Protein AF-A0A378IZL6-F1 (afdb_monomer_lite)

pLDDT: mean 91.61, std 10.03, range [46.75, 98.75]

Secondary structure (DSSP, 8-state):
--EEEEHHHHHHHHHHHHHHHHHTT--HHHHHHHHHHHHHHHHHHHHHTT---HHHHHHHHHHHHHS-PPPHHHHHHHHHHHTTHHHHH---TTS-SEEEE-HHHHHHHHHHHHHHHHHHHH-S-SHHHHHHHHHHHHHTTHHHHHHHHHT--SS---------EEEEHHHHHHHHHHHHHHHHHTT--HHHHHHHHHHHHHHHHHHHHHTT---HHHHHHHHH-TTS-HHHHHHHHHHHTTTTTTT---TT--SEEEE-HHHHHHHHHHHHHHHHHHHTT--

Organism: NCBI:txid453

Radius of gyration: 19.43 Å; chains: 1; bounding box: 48×40×62 Å

Structure (mmCIF, N/CA/C/O backbone):
data_AF-A0A378IZL6-F1
#
_entry.id   AF-A0A378IZL6-F1
#
loop_
_atom_site.group_PDB
_atom_site.id
_atom_site.type_symbol
_atom_site.label_atom_id
_atom_site.label_alt_id
_atom_site.label_comp_id
_atom_site.label_asym_id
_atom_site.label_entity_id
_atom_site.label_seq_id
_atom_site.pdbx_PDB_ins_code
_atom_site.Cartn_x
_atom_site.Cartn_y
_atom_site.Cartn_z
_atom_site.occupancy
_atom_site.B_iso_or_equiv
_atom_site.auth_seq_id
_atom_site.auth_comp_id
_atom_site.auth_asym_id
_atom_site.auth_atom_id
_atom_site.pdbx_PDB_model_num
ATOM 1 N N . MET A 1 1 ? -10.016 -17.952 12.619 1.00 82.81 1 MET A N 1
ATOM 2 C CA . MET A 1 1 ? -8.925 -18.926 12.830 1.00 82.81 1 MET A CA 1
ATOM 3 C C . MET A 1 1 ? -7.665 -18.381 12.180 1.00 82.81 1 MET A C 1
ATOM 5 O O . MET A 1 1 ? -7.712 -18.035 11.003 1.00 82.81 1 MET A O 1
ATOM 9 N N . GLU A 1 2 ? -6.556 -18.312 12.917 1.00 91.69 2 GLU A N 1
ATOM 10 C CA . GLU A 1 2 ? -5.280 -17.849 12.359 1.00 91.69 2 GLU A CA 1
ATOM 11 C C . GLU A 1 2 ? -4.802 -18.761 11.223 1.00 91.69 2 GLU A C 1
ATOM 13 O O . GLU A 1 2 ? -4.833 -19.987 11.326 1.00 91.69 2 GLU A O 1
ATOM 18 N N . THR A 1 3 ? -4.363 -18.145 10.128 1.00 95.81 3 THR A N 1
ATOM 19 C CA . THR A 1 3 ? -3.836 -18.821 8.939 1.00 95.81 3 THR A CA 1
ATOM 20 C C . THR A 1 3 ? -2.457 -18.260 8.605 1.00 95.81 3 THR A C 1
ATOM 22 O O . THR A 1 3 ? -2.187 -17.076 8.812 1.00 95.81 3 THR A O 1
ATOM 25 N N . LYS A 1 4 ? -1.561 -19.121 8.108 1.00 97.19 4 LYS A N 1
ATOM 26 C CA . LYS A 1 4 ? -0.212 -18.734 7.686 1.00 97.19 4 LYS A CA 1
ATOM 27 C C . LYS A 1 4 ? -0.240 -18.242 6.243 1.00 97.19 4 LYS A C 1
ATOM 29 O O . LYS A 1 4 ? -0.516 -19.026 5.342 1.00 97.19 4 LYS A O 1
ATOM 34 N N . TYR A 1 5 ? 0.116 -16.981 6.033 1.00 97.62 5 TYR A N 1
ATOM 35 C CA . TYR A 1 5 ? 0.177 -16.348 4.717 1.00 97.62 5 TYR A CA 1
ATOM 36 C C . TYR A 1 5 ? 1.607 -16.008 4.343 1.00 97.62 5 TYR A C 1
ATOM 38 O O . TYR A 1 5 ? 2.395 -15.582 5.188 1.00 97.62 5 TYR A O 1
ATOM 46 N N . HIS A 1 6 ? 1.935 -16.151 3.063 1.00 97.81 6 HIS A N 1
ATOM 47 C CA . HIS A 1 6 ? 3.215 -15.693 2.541 1.00 97.81 6 HIS A CA 1
ATOM 48 C C . HIS A 1 6 ? 3.114 -14.215 2.144 1.00 97.81 6 HIS A C 1
ATOM 50 O O . HIS A 1 6 ? 2.178 -13.796 1.471 1.00 97.81 6 HIS A O 1
ATOM 56 N N . LYS A 1 7 ? 4.132 -13.418 2.468 1.00 97.88 7 LYS A N 1
ATOM 57 C CA . LYS A 1 7 ? 4.275 -12.009 2.061 1.00 97.88 7 LYS A CA 1
ATOM 58 C C . LYS A 1 7 ? 4.100 -11.770 0.558 1.00 97.88 7 LYS A C 1
ATOM 60 O O . LYS A 1 7 ? 3.566 -10.734 0.170 1.00 97.88 7 LYS A O 1
ATOM 65 N N . LYS A 1 8 ? 4.486 -12.736 -0.283 1.00 97.62 8 LYS A N 1
ATOM 66 C CA . LYS A 1 8 ? 4.215 -12.722 -1.725 1.00 97.62 8 LYS A CA 1
ATOM 67 C C . LYS A 1 8 ? 2.723 -12.583 -2.017 1.00 97.62 8 LYS A C 1
ATOM 69 O O . LYS A 1 8 ? 2.351 -11.768 -2.855 1.00 97.62 8 LYS A O 1
ATOM 74 N N . GLU A 1 9 ? 1.893 -13.391 -1.364 1.00 97.75 9 GLU A N 1
ATOM 75 C CA . GLU A 1 9 ? 0.442 -13.406 -1.558 1.00 97.75 9 GLU A CA 1
ATOM 76 C C . GLU A 1 9 ? -0.151 -12.047 -1.190 1.00 97.75 9 GLU A C 1
ATOM 78 O O . GLU A 1 9 ? -0.812 -11.423 -2.014 1.00 97.75 9 GLU A O 1
ATOM 83 N N . ILE A 1 10 ? 0.223 -11.532 -0.017 1.00 98.38 10 ILE A N 1
ATOM 84 C CA . ILE A 1 10 ? -0.198 -10.219 0.484 1.00 98.38 10 ILE A CA 1
ATOM 85 C C . ILE A 1 10 ? 0.106 -9.117 -0.534 1.00 98.38 10 ILE A C 1
ATOM 87 O O . ILE A 1 10 ? -0.782 -8.367 -0.938 1.00 98.38 10 ILE A O 1
ATOM 91 N N . ALA A 1 11 ? 1.361 -9.026 -0.979 1.00 98.44 11 ALA A N 1
ATOM 92 C CA . ALA A 1 11 ? 1.780 -7.976 -1.897 1.00 98.44 11 ALA A CA 1
ATOM 93 C C . ALA A 1 11 ? 1.118 -8.107 -3.276 1.00 98.44 11 ALA A C 1
ATOM 95 O O . ALA A 1 11 ? 0.799 -7.100 -3.912 1.00 98.44 11 ALA A O 1
ATOM 96 N N . THR A 1 12 ? 0.907 -9.342 -3.731 1.00 98.12 12 THR A N 1
ATOM 97 C CA . THR A 1 12 ? 0.302 -9.649 -5.029 1.00 98.12 12 THR A CA 1
ATOM 98 C C . THR A 1 12 ? -1.185 -9.292 -5.040 1.00 98.12 12 THR A C 1
ATOM 100 O O . THR A 1 12 ? -1.631 -8.606 -5.957 1.00 98.12 12 THR A O 1
ATOM 103 N N . GLU A 1 13 ? -1.946 -9.660 -4.009 1.00 98.31 13 GLU A N 1
ATOM 104 C CA . GLU A 1 13 ? -3.376 -9.325 -3.912 1.00 98.31 13 GLU A CA 1
ATOM 105 C C . GLU A 1 13 ? -3.613 -7.819 -3.728 1.00 98.31 13 GLU A C 1
ATOM 107 O O . GLU A 1 13 ? -4.478 -7.233 -4.390 1.00 98.31 13 GLU A O 1
ATOM 112 N N . GLN A 1 14 ? -2.759 -7.143 -2.953 1.00 98.62 14 GLN A N 1
ATOM 113 C CA . GLN A 1 14 ? -2.784 -5.682 -2.852 1.00 98.62 14 GLN A CA 1
ATOM 114 C C . GLN A 1 14 ? -2.507 -5.001 -4.197 1.00 98.62 14 GLN A C 1
ATOM 116 O O . GLN A 1 14 ? -3.198 -4.044 -4.559 1.00 98.62 14 GLN A O 1
ATOM 121 N N . LEU A 1 15 ? -1.527 -5.492 -4.968 1.00 98.69 15 LEU A N 1
ATOM 122 C CA . LEU A 1 15 ? -1.229 -4.959 -6.299 1.00 98.69 15 LEU A CA 1
ATOM 123 C C . LEU A 1 15 ? -2.402 -5.168 -7.259 1.00 98.69 15 LEU A C 1
ATOM 125 O O . LEU A 1 15 ? -2.784 -4.239 -7.973 1.00 98.69 15 LEU A O 1
ATOM 129 N N . LYS A 1 16 ? -3.013 -6.358 -7.254 1.00 98.44 16 LYS A N 1
ATOM 130 C CA . LYS A 1 16 ? -4.178 -6.642 -8.099 1.00 98.44 16 LYS A CA 1
ATOM 131 C C . LYS A 1 16 ? -5.364 -5.756 -7.757 1.00 98.44 16 LYS A C 1
ATOM 133 O O . LYS A 1 16 ? -6.017 -5.216 -8.656 1.00 98.44 16 LYS A O 1
ATOM 138 N N . THR A 1 17 ? -5.616 -5.548 -6.470 1.00 98.50 17 THR A N 1
ATOM 139 C CA . THR A 1 17 ? -6.665 -4.639 -6.008 1.00 98.50 17 THR A CA 1
ATOM 140 C C . THR A 1 17 ? -6.375 -3.208 -6.458 1.00 98.50 17 THR A C 1
ATOM 142 O O . THR A 1 17 ? -7.257 -2.553 -7.017 1.00 98.50 17 THR A O 1
ATOM 145 N N . ALA A 1 18 ? -5.129 -2.740 -6.326 1.00 98.56 18 ALA A N 1
ATOM 146 C CA . ALA A 1 18 ? -4.717 -1.414 -6.785 1.00 98.56 18 ALA A CA 1
ATOM 147 C C . ALA A 1 18 ? -4.927 -1.225 -8.299 1.00 98.56 18 ALA A C 1
ATOM 149 O O . ALA A 1 18 ? -5.521 -0.232 -8.717 1.00 98.56 18 ALA A O 1
ATOM 150 N N . ILE A 1 19 ? -4.504 -2.188 -9.126 1.00 98.38 19 ILE A N 1
ATOM 151 C CA . ILE A 1 19 ? -4.696 -2.128 -10.584 1.00 98.38 19 ILE A CA 1
ATOM 152 C C . ILE A 1 19 ? -6.188 -2.153 -10.936 1.00 98.38 19 ILE A C 1
ATOM 154 O O . ILE A 1 19 ? -6.634 -1.393 -11.794 1.00 98.38 19 ILE A O 1
ATOM 158 N N . THR A 1 20 ? -6.982 -2.983 -10.259 1.00 97.81 20 THR A N 1
ATOM 159 C CA . THR A 1 20 ? -8.430 -3.077 -10.499 1.00 97.81 20 THR A CA 1
ATOM 160 C C . THR A 1 20 ? -9.141 -1.765 -10.178 1.00 97.81 20 THR A C 1
ATOM 162 O O . THR A 1 20 ? -9.957 -1.296 -10.977 1.00 97.81 20 THR A O 1
ATOM 165 N N . LEU A 1 21 ? -8.818 -1.141 -9.040 1.00 97.62 21 LEU A N 1
ATOM 166 C CA . LEU A 1 21 ? -9.336 0.177 -8.669 1.00 97.62 21 LEU A CA 1
ATOM 167 C C . LEU A 1 21 ? -8.942 1.238 -9.702 1.00 97.62 21 LEU A C 1
ATOM 169 O O . LEU A 1 21 ? -9.790 2.028 -10.118 1.00 97.62 21 LEU A O 1
ATOM 173 N N . PHE A 1 22 ? -7.689 1.214 -10.155 1.00 97.56 22 PHE A N 1
ATOM 174 C CA . PHE A 1 22 ? -7.173 2.154 -11.143 1.00 97.56 22 PHE A CA 1
ATOM 175 C C . PHE A 1 22 ? -7.875 2.031 -12.501 1.00 97.56 22 PHE A C 1
ATOM 177 O O . PHE A 1 22 ? -8.426 3.006 -13.004 1.00 97.56 22 PHE A O 1
ATOM 184 N N . LEU A 1 23 ? -7.926 0.823 -13.071 1.00 95.12 23 LEU A N 1
ATOM 185 C CA . LEU A 1 23 ? -8.546 0.575 -14.380 1.00 95.12 23 LEU A CA 1
ATOM 186 C C . LEU A 1 23 ? -10.063 0.801 -14.371 1.00 95.12 23 LEU A C 1
ATOM 188 O O . LEU A 1 23 ? -10.648 1.088 -15.411 1.00 95.12 23 LEU A O 1
ATOM 192 N N . SER A 1 24 ? -10.696 0.705 -13.201 1.00 93.25 24 SER A N 1
ATOM 193 C CA . SER A 1 24 ? -12.115 1.025 -13.020 1.00 93.25 24 SER A CA 1
ATOM 194 C C . SER A 1 24 ? -12.375 2.519 -12.772 1.00 93.25 24 SER A C 1
ATOM 196 O O . SER A 1 24 ? -13.511 2.879 -12.470 1.00 93.25 24 SER A O 1
ATOM 198 N N . ASN A 1 25 ? -11.344 3.374 -12.846 1.00 87.94 25 ASN A N 1
ATOM 199 C CA . ASN A 1 25 ? -11.391 4.804 -12.519 1.00 87.94 25 ASN A CA 1
ATOM 200 C C . ASN A 1 25 ? -12.038 5.090 -11.146 1.00 87.94 25 ASN A C 1
ATOM 202 O O . ASN A 1 25 ? -12.874 5.984 -11.002 1.00 87.94 25 ASN A O 1
ATOM 206 N N . LYS A 1 26 ? -11.695 4.268 -10.146 1.00 88.25 26 LYS A N 1
ATOM 207 C CA . LYS A 1 26 ? -12.176 4.388 -8.762 1.00 88.25 26 LYS A CA 1
ATOM 208 C C . LYS A 1 26 ? -11.186 5.210 -7.918 1.00 88.25 26 LYS A C 1
ATOM 210 O O . LYS A 1 26 ? -10.502 6.099 -8.418 1.00 88.25 26 LYS A O 1
ATOM 215 N N . ASP A 1 27 ? -11.135 4.949 -6.614 1.00 93.75 27 ASP A N 1
ATOM 216 C CA . ASP A 1 27 ? -10.383 5.730 -5.634 1.00 93.75 27 ASP A CA 1
ATOM 217 C C . ASP A 1 27 ? -8.853 5.678 -5.830 1.00 93.75 27 ASP A C 1
ATOM 219 O O . ASP A 1 27 ? -8.170 4.769 -5.352 1.00 93.75 27 ASP A O 1
ATOM 223 N N . LEU A 1 28 ? -8.298 6.709 -6.476 1.00 96.50 28 LEU A N 1
ATOM 224 C CA . LEU A 1 28 ? -6.855 6.872 -6.690 1.00 96.50 28 LEU A CA 1
ATOM 225 C C . LEU A 1 28 ? -6.052 6.991 -5.380 1.00 96.50 28 LEU A C 1
ATOM 227 O O . LEU A 1 28 ? -4.878 6.622 -5.355 1.00 96.50 28 LEU A O 1
ATOM 231 N N . SER A 1 29 ? -6.667 7.458 -4.286 1.00 96.69 29 SER A N 1
ATOM 232 C CA . SER A 1 29 ? -6.039 7.509 -2.954 1.00 96.69 29 SER A CA 1
ATOM 233 C C . SER A 1 29 ? -5.707 6.092 -2.472 1.00 96.69 29 SER A C 1
ATOM 235 O O . SER A 1 29 ? -4.574 5.787 -2.074 1.00 96.69 29 SER A O 1
ATOM 237 N N . SER A 1 30 ? -6.682 5.188 -2.600 1.00 98.12 30 SER A N 1
ATOM 238 C CA . SER A 1 30 ? -6.508 3.768 -2.308 1.00 98.12 30 SER A CA 1
ATOM 239 C C . SER A 1 30 ? -5.501 3.099 -3.239 1.00 98.12 30 SER A C 1
ATOM 241 O O . SER A 1 30 ? -4.644 2.363 -2.752 1.00 98.12 30 SER A O 1
ATOM 243 N N . VAL A 1 31 ? -5.514 3.414 -4.542 1.00 98.50 31 VAL A N 1
ATOM 244 C CA . VAL A 1 31 ? -4.517 2.897 -5.502 1.00 98.50 31 VAL A CA 1
ATOM 245 C C . VAL A 1 31 ? -3.091 3.213 -5.047 1.00 98.50 31 VAL A C 1
ATOM 247 O O . VAL A 1 31 ? -2.274 2.302 -4.927 1.00 98.50 31 VAL A O 1
ATOM 250 N N . ILE A 1 32 ? -2.796 4.483 -4.743 1.00 98.31 32 ILE A N 1
ATOM 251 C CA . ILE A 1 32 ? -1.458 4.925 -4.309 1.00 98.31 32 ILE A CA 1
ATOM 252 C C . ILE A 1 32 ? -1.018 4.181 -3.042 1.00 98.31 32 ILE A C 1
ATOM 254 O O . ILE A 1 32 ? 0.141 3.790 -2.902 1.00 98.31 32 ILE A O 1
ATOM 258 N N . THR A 1 33 ? -1.951 3.980 -2.115 1.00 98.06 33 THR A N 1
ATOM 259 C CA . THR A 1 33 ? -1.682 3.357 -0.815 1.00 98.06 33 THR A CA 1
ATOM 260 C C . THR A 1 33 ? -1.355 1.877 -0.955 1.00 98.06 33 THR A C 1
ATOM 262 O O . THR A 1 33 ? -0.348 1.419 -0.415 1.00 98.06 33 THR A O 1
ATOM 265 N N . LEU A 1 34 ? -2.177 1.144 -1.706 1.00 98.62 34 LEU A N 1
ATOM 266 C CA . LEU A 1 34 ? -2.005 -0.288 -1.939 1.00 98.62 34 LEU A CA 1
ATOM 267 C C . LEU A 1 34 ? -0.769 -0.579 -2.788 1.00 98.62 34 LEU A C 1
ATOM 269 O O . LEU A 1 34 ? 0.027 -1.441 -2.424 1.00 98.62 34 LEU A O 1
ATOM 273 N N . ALA A 1 35 ? -0.554 0.187 -3.861 1.00 98.44 35 ALA A N 1
ATOM 274 C CA . ALA A 1 35 ? 0.643 0.061 -4.685 1.00 98.44 35 ALA A CA 1
ATOM 275 C C . ALA A 1 35 ? 1.915 0.356 -3.874 1.00 98.44 35 ALA A C 1
ATOM 277 O O . ALA A 1 35 ? 2.903 -0.361 -3.993 1.00 98.44 35 ALA A O 1
ATOM 278 N N . GLY A 1 36 ? 1.883 1.364 -2.993 1.00 97.56 36 GLY A N 1
ATOM 279 C CA . GLY A 1 36 ? 2.998 1.673 -2.099 1.00 97.56 36 GLY A CA 1
ATOM 280 C C . GLY A 1 36 ? 3.299 0.569 -1.079 1.00 97.56 36 GLY A C 1
ATOM 281 O O . GLY A 1 36 ? 4.468 0.259 -0.856 1.00 97.56 36 GLY A O 1
ATOM 282 N N . ALA A 1 37 ? 2.272 -0.034 -0.471 1.00 97.69 37 ALA A N 1
ATOM 283 C CA . ALA A 1 37 ? 2.440 -1.158 0.456 1.00 97.69 37 ALA A CA 1
ATOM 284 C C . ALA A 1 37 ? 2.983 -2.406 -0.259 1.00 97.69 37 ALA A C 1
ATOM 286 O O . ALA A 1 37 ? 3.980 -2.980 0.179 1.00 97.69 37 ALA A O 1
ATOM 287 N N . SER A 1 38 ? 2.397 -2.748 -1.409 1.00 98.50 38 SER A N 1
ATOM 288 C CA . SER A 1 38 ? 2.852 -3.851 -2.256 1.00 98.50 38 SER A CA 1
ATOM 289 C C . SER A 1 38 ? 4.309 -3.667 -2.694 1.00 98.50 38 SER A C 1
ATOM 291 O O . SER A 1 38 ? 5.124 -4.568 -2.505 1.00 98.50 38 SER A O 1
ATOM 293 N N . ALA A 1 39 ? 4.680 -2.474 -3.178 1.00 97.81 39 ALA A N 1
ATOM 294 C CA . ALA A 1 39 ? 6.046 -2.166 -3.599 1.00 97.81 39 ALA A CA 1
ATOM 295 C C . ALA A 1 39 ? 7.077 -2.342 -2.475 1.00 97.81 39 ALA A C 1
ATOM 297 O O . ALA A 1 39 ? 8.201 -2.750 -2.746 1.00 97.81 39 ALA A O 1
ATOM 298 N N . ASN A 1 40 ? 6.728 -2.046 -1.220 1.00 95.88 40 ASN A N 1
ATOM 299 C CA . ASN A 1 40 ? 7.652 -2.228 -0.098 1.00 95.88 40 ASN A CA 1
ATOM 300 C C . ASN A 1 40 ? 7.937 -3.707 0.182 1.00 95.88 40 ASN A C 1
ATOM 302 O O . ASN A 1 40 ? 9.087 -4.066 0.426 1.00 95.88 40 ASN A O 1
ATOM 306 N N . ILE A 1 41 ? 6.912 -4.560 0.112 1.00 98.25 41 ILE A N 1
ATOM 307 C CA . ILE A 1 41 ? 7.079 -6.004 0.299 1.00 98.25 41 ILE A CA 1
ATOM 308 C C . ILE A 1 41 ? 7.808 -6.618 -0.906 1.00 98.25 41 ILE A C 1
ATOM 310 O O . ILE A 1 41 ? 8.783 -7.345 -0.723 1.00 98.25 41 ILE A O 1
ATOM 314 N N . LEU A 1 42 ? 7.382 -6.294 -2.134 1.00 98.44 42 LEU A N 1
ATOM 315 C CA . LEU A 1 42 ? 8.002 -6.797 -3.365 1.00 98.44 42 LEU A CA 1
ATOM 316 C C . LEU A 1 42 ? 9.477 -6.402 -3.460 1.00 98.44 42 LEU A C 1
ATOM 318 O O . LEU A 1 42 ? 10.300 -7.255 -3.775 1.00 98.44 42 LEU A O 1
ATOM 322 N N . TYR A 1 43 ? 9.826 -5.160 -3.111 1.00 97.19 43 TYR A N 1
ATOM 323 C CA . TYR A 1 43 ? 11.216 -4.704 -3.038 1.00 97.19 43 TYR A CA 1
ATOM 324 C C . TYR A 1 43 ? 12.080 -5.651 -2.193 1.00 97.19 43 TYR A C 1
ATOM 326 O O . TYR A 1 43 ? 13.155 -6.065 -2.631 1.00 97.19 43 TYR A O 1
ATOM 334 N N . GLN A 1 44 ? 11.622 -6.020 -0.992 1.00 97.75 44 GLN A N 1
ATOM 335 C CA . GLN A 1 44 ? 12.412 -6.889 -0.122 1.00 97.75 44 GLN A CA 1
ATOM 336 C C . GLN A 1 44 ? 12.438 -8.336 -0.634 1.00 97.75 44 GLN A C 1
ATOM 338 O O . GLN A 1 44 ? 13.491 -8.966 -0.571 1.00 97.75 44 GLN A O 1
ATOM 343 N N . LEU A 1 45 ? 11.349 -8.839 -1.226 1.00 98.31 45 LEU A N 1
ATOM 344 C CA . LEU A 1 45 ? 11.326 -10.159 -1.874 1.00 98.31 45 LEU A CA 1
ATOM 345 C C . LEU A 1 45 ? 12.302 -10.244 -3.061 1.00 98.31 45 LEU A C 1
ATOM 347 O O . LEU A 1 45 ? 13.033 -11.226 -3.187 1.00 98.31 45 LEU A O 1
ATOM 351 N N . VAL A 1 46 ? 12.382 -9.202 -3.899 1.00 98.25 46 VAL A N 1
ATOM 352 C CA . VAL A 1 46 ? 13.375 -9.109 -4.986 1.00 98.25 46 VAL A CA 1
ATOM 353 C C . VAL A 1 46 ? 14.788 -9.219 -4.413 1.00 98.25 46 VAL A C 1
ATOM 355 O O . VAL A 1 46 ? 15.589 -10.020 -4.898 1.00 98.25 46 VAL A O 1
ATOM 358 N N . ARG A 1 47 ? 15.083 -8.490 -3.329 1.00 96.50 47 ARG A N 1
ATOM 359 C CA . ARG A 1 47 ? 16.394 -8.566 -2.668 1.00 96.50 47 ARG A CA 1
ATOM 360 C C . ARG A 1 47 ? 16.684 -9.944 -2.088 1.00 96.50 47 ARG A C 1
ATOM 362 O O . ARG A 1 47 ? 17.800 -10.429 -2.252 1.00 96.50 47 ARG A O 1
ATOM 369 N N . ASN A 1 48 ? 15.703 -10.576 -1.450 1.00 96.75 48 ASN A N 1
ATOM 370 C CA . ASN A 1 48 ? 15.844 -11.929 -0.910 1.00 96.75 48 ASN A CA 1
ATOM 371 C C . ASN A 1 48 ? 16.125 -12.954 -2.024 1.00 96.75 48 ASN A C 1
ATOM 373 O O . ASN A 1 48 ? 16.881 -13.896 -1.811 1.00 96.75 48 ASN A O 1
ATOM 377 N N . SER A 1 49 ? 15.600 -12.727 -3.234 1.00 96.62 49 SER A N 1
ATOM 378 C CA . SER A 1 49 ? 15.890 -13.545 -4.421 1.00 96.62 49 SER A CA 1
ATOM 379 C C . SER A 1 49 ? 17.256 -13.270 -5.078 1.00 96.62 49 SER A C 1
ATOM 381 O O . SER A 1 49 ? 17.603 -13.918 -6.064 1.00 96.62 49 SER A O 1
ATOM 383 N N . GLY A 1 50 ? 18.035 -12.310 -4.562 1.00 96.62 50 GLY A N 1
ATOM 384 C CA . GLY A 1 50 ? 19.336 -11.919 -5.117 1.00 96.62 50 GLY A CA 1
ATOM 385 C C . GLY A 1 50 ? 19.264 -11.067 -6.390 1.00 96.62 50 GLY A C 1
ATOM 386 O O . GLY A 1 50 ? 20.278 -10.900 -7.066 1.00 96.62 50 GLY A O 1
ATOM 387 N N . GLN A 1 51 ? 18.088 -10.535 -6.729 1.00 97.69 51 GLN A N 1
ATOM 388 C CA . GLN A 1 51 ? 17.865 -9.717 -7.924 1.00 97.69 51 GLN A CA 1
ATOM 389 C C . GLN A 1 51 ? 17.881 -8.210 -7.596 1.00 97.69 51 GLN A C 1
ATOM 391 O O . GLN A 1 51 ? 17.830 -7.813 -6.430 1.00 97.69 51 GLN A O 1
ATOM 396 N N . GLU A 1 52 ? 17.987 -7.355 -8.621 1.00 97.06 52 GLU A N 1
ATOM 397 C CA . GLU A 1 52 ? 18.011 -5.890 -8.463 1.00 97.06 52 GLU A CA 1
ATOM 398 C C . GLU A 1 52 ? 16.576 -5.331 -8.409 1.00 97.06 52 GLU A C 1
ATOM 400 O O . GLU A 1 52 ? 15.861 -5.415 -9.409 1.00 97.06 52 GLU A O 1
ATOM 405 N N . PRO A 1 53 ? 16.137 -4.732 -7.285 1.00 97.56 53 PRO A N 1
ATOM 406 C CA . PRO A 1 53 ? 14.838 -4.072 -7.223 1.00 97.56 53 PRO A CA 1
ATOM 407 C C . PRO A 1 53 ? 14.858 -2.682 -7.867 1.00 97.56 53 PRO A C 1
ATOM 409 O O . PRO A 1 53 ? 15.907 -2.045 -8.007 1.00 97.56 53 PRO A O 1
ATOM 412 N N . PHE A 1 54 ? 13.672 -2.145 -8.153 1.00 96.69 54 PHE A N 1
ATOM 413 C CA . PHE A 1 54 ? 13.454 -0.836 -8.767 1.00 96.69 54 PHE A CA 1
ATOM 414 C C . PHE A 1 54 ? 14.233 0.288 -8.078 1.00 96.69 54 PHE A C 1
ATOM 416 O O . PHE A 1 54 ? 14.824 1.133 -8.746 1.00 96.69 54 PHE A O 1
ATOM 423 N N . LEU A 1 55 ? 14.242 0.324 -6.741 1.00 95.19 55 LEU A N 1
ATOM 424 C CA . LEU A 1 55 ? 14.942 1.376 -5.997 1.00 95.19 55 LEU A CA 1
ATOM 425 C C . LEU A 1 55 ? 16.457 1.340 -6.249 1.00 95.19 55 LEU A C 1
ATOM 427 O O . LEU A 1 55 ? 17.078 2.394 -6.388 1.00 95.19 55 LEU A O 1
ATOM 431 N N . ASP A 1 56 ? 17.042 0.147 -6.327 1.00 95.06 56 ASP A N 1
ATOM 432 C CA . ASP A 1 56 ? 18.474 -0.020 -6.574 1.00 95.06 56 ASP A CA 1
ATOM 433 C C . ASP A 1 56 ? 18.810 0.319 -8.032 1.00 95.06 56 ASP A C 1
ATOM 435 O O . ASP A 1 56 ? 19.750 1.081 -8.281 1.00 95.06 56 ASP A O 1
ATOM 439 N N . TYR A 1 57 ? 17.960 -0.102 -8.977 1.00 94.25 57 TYR A N 1
ATOM 440 C CA . TYR A 1 57 ? 18.020 0.346 -10.369 1.00 94.25 57 TYR A CA 1
ATOM 441 C C . TYR A 1 57 ? 17.969 1.881 -10.473 1.00 94.25 57 TYR A C 1
ATOM 443 O O . TYR A 1 57 ? 18.805 2.498 -11.136 1.00 94.25 57 TYR A O 1
ATOM 451 N N . ALA A 1 58 ? 17.035 2.530 -9.774 1.00 93.12 58 ALA A N 1
ATOM 452 C CA . ALA A 1 58 ? 16.878 3.982 -9.786 1.00 93.12 58 ALA A CA 1
ATOM 453 C C . ALA A 1 58 ? 18.104 4.702 -9.196 1.00 93.12 58 ALA A C 1
ATOM 455 O O . ALA A 1 58 ? 18.560 5.700 -9.757 1.00 93.12 58 ALA A O 1
ATOM 456 N N . CYS A 1 59 ? 18.690 4.181 -8.111 1.00 93.00 59 CYS A N 1
ATOM 457 C CA . CYS A 1 59 ? 19.959 4.672 -7.565 1.00 93.00 59 CYS A CA 1
ATOM 458 C C . CYS A 1 59 ? 21.098 4.568 -8.591 1.00 93.00 59 CYS A C 1
ATOM 460 O O . CYS A 1 59 ? 21.871 5.515 -8.755 1.00 93.00 59 CYS A O 1
ATOM 462 N N . ARG A 1 60 ? 21.188 3.444 -9.312 1.00 92.75 60 ARG A N 1
ATOM 463 C CA . ARG A 1 60 ? 22.200 3.221 -10.351 1.00 92.75 60 ARG A CA 1
ATOM 464 C C . ARG A 1 60 ? 22.023 4.167 -11.538 1.00 92.75 60 ARG A C 1
ATOM 466 O O . ARG A 1 60 ? 23.006 4.745 -12.002 1.00 92.75 60 ARG A O 1
ATOM 473 N N . VAL A 1 61 ? 20.788 4.391 -11.988 1.00 89.00 61 VAL A N 1
ATOM 474 C CA . VAL A 1 61 ? 20.468 5.383 -13.029 1.00 89.00 61 VAL A CA 1
ATOM 475 C C . VAL A 1 61 ? 20.808 6.799 -12.561 1.00 89.00 61 VAL A C 1
ATOM 477 O O . VAL A 1 61 ? 21.428 7.555 -13.307 1.00 89.00 61 VAL A O 1
ATOM 480 N N . HIS A 1 62 ? 20.481 7.161 -11.318 1.00 88.88 62 HIS A N 1
ATOM 481 C CA . HIS A 1 62 ? 20.867 8.456 -10.756 1.00 88.88 62 HIS A CA 1
ATOM 482 C C . HIS A 1 62 ? 22.388 8.639 -10.760 1.00 88.88 62 HIS A C 1
ATOM 484 O O . HIS A 1 62 ? 22.875 9.683 -11.188 1.00 88.88 62 HIS A O 1
ATOM 490 N N . ASN A 1 63 ? 23.144 7.619 -10.347 1.00 89.56 63 ASN A N 1
ATOM 491 C CA . ASN A 1 63 ? 24.604 7.646 -10.382 1.00 89.56 63 ASN A CA 1
ATOM 492 C C . ASN A 1 63 ? 25.148 7.829 -11.801 1.00 89.56 63 ASN A C 1
ATOM 494 O O . ASN A 1 63 ? 26.030 8.654 -12.013 1.00 89.56 63 ASN A O 1
ATOM 498 N N . PHE A 1 64 ? 24.586 7.120 -12.779 1.00 87.38 64 PHE A N 1
ATOM 499 C CA . PHE A 1 64 ? 24.964 7.274 -14.182 1.00 87.38 64 PHE A CA 1
ATOM 500 C C . PHE A 1 64 ? 24.726 8.703 -14.701 1.00 87.38 64 PHE A C 1
ATOM 502 O O . PHE A 1 64 ? 25.556 9.247 -15.424 1.00 87.38 64 PHE A O 1
ATOM 509 N N . LEU A 1 65 ? 23.615 9.335 -14.308 1.00 84.44 65 LEU A N 1
ATOM 510 C CA . LEU A 1 65 ? 23.236 10.666 -14.791 1.00 84.44 65 LEU A CA 1
ATOM 511 C C . LEU A 1 65 ? 23.894 11.824 -14.024 1.00 84.44 65 LEU A C 1
ATOM 513 O O . LEU A 1 65 ? 24.135 12.877 -14.609 1.00 84.44 65 LEU A O 1
ATOM 517 N N . GLN A 1 66 ? 24.127 11.667 -12.719 1.00 87.69 66 GLN A N 1
ATOM 518 C CA . GLN A 1 66 ? 24.570 12.738 -11.812 1.00 87.69 66 GLN A CA 1
ATOM 519 C C . GLN A 1 66 ? 25.972 12.504 -11.230 1.00 87.69 66 GLN A C 1
ATOM 521 O O . GLN A 1 66 ? 26.457 13.331 -10.462 1.00 87.69 66 GLN A O 1
ATOM 526 N N . GLY A 1 67 ? 26.614 11.374 -11.541 1.00 89.19 67 GLY A N 1
ATOM 527 C CA . GLY A 1 67 ? 27.939 11.009 -11.027 1.00 89.19 67 GLY A CA 1
ATOM 528 C C . GLY A 1 67 ? 27.976 10.686 -9.530 1.00 89.19 67 GLY A C 1
ATOM 529 O O . GLY A 1 67 ? 29.056 10.658 -8.946 1.00 89.19 67 GLY A O 1
ATOM 530 N N . SER A 1 68 ? 26.820 10.494 -8.884 1.00 91.56 68 SER A N 1
ATOM 531 C CA . SER A 1 68 ? 26.741 10.160 -7.459 1.00 91.56 68 SER A CA 1
ATOM 532 C C . SER A 1 68 ? 25.581 9.220 -7.132 1.00 91.56 68 SER A C 1
ATOM 534 O O . SER A 1 68 ? 24.463 9.364 -7.639 1.00 91.56 68 SER A O 1
ATOM 536 N N . THR A 1 69 ? 25.841 8.265 -6.238 1.00 91.44 69 THR A N 1
ATOM 537 C CA . THR A 1 69 ? 24.817 7.360 -5.706 1.00 91.44 69 THR A CA 1
ATOM 538 C C . THR A 1 69 ? 24.211 7.980 -4.447 1.00 91.44 69 THR A C 1
ATOM 540 O O . THR A 1 69 ? 24.942 8.239 -3.488 1.00 91.44 69 THR A O 1
ATOM 543 N N . PRO A 1 70 ? 22.897 8.247 -4.416 1.00 91.38 70 PRO A N 1
ATOM 544 C CA . PRO A 1 70 ? 22.266 8.828 -3.244 1.00 91.38 70 PRO A CA 1
ATOM 545 C C . PRO A 1 70 ? 22.174 7.796 -2.112 1.00 91.38 70 PRO A C 1
ATOM 547 O O . PRO A 1 70 ? 22.115 6.589 -2.341 1.00 91.38 70 PRO A O 1
ATOM 550 N N . ALA A 1 71 ? 22.103 8.272 -0.866 1.00 93.25 71 ALA A N 1
ATOM 551 C CA . ALA A 1 71 ? 21.813 7.395 0.265 1.00 93.25 71 ALA A CA 1
ATOM 552 C C . ALA A 1 71 ? 20.423 6.759 0.089 1.00 93.25 71 ALA A C 1
ATOM 554 O O . ALA A 1 71 ? 19.425 7.477 -0.029 1.00 93.25 71 ALA A O 1
ATOM 555 N N . ARG A 1 72 ? 20.365 5.421 0.098 1.00 89.12 72 ARG A N 1
ATOM 556 C CA . ARG A 1 72 ? 19.177 4.633 -0.271 1.00 89.12 72 ARG A CA 1
ATOM 557 C C . ARG A 1 72 ? 17.914 5.053 0.482 1.00 89.12 72 ARG A C 1
ATOM 559 O O . ARG A 1 72 ? 16.892 5.299 -0.146 1.00 89.12 72 ARG A O 1
ATOM 566 N N . GLU A 1 73 ? 17.984 5.193 1.804 1.00 89.31 73 GLU A N 1
ATOM 567 C CA . GLU A 1 73 ? 16.831 5.586 2.632 1.00 89.31 73 GLU A CA 1
ATOM 568 C C . GLU A 1 73 ? 16.293 6.971 2.259 1.00 89.31 73 GLU A C 1
ATOM 570 O O . GLU A 1 73 ? 15.091 7.154 2.064 1.00 89.31 73 GLU A O 1
ATOM 575 N N . LYS A 1 74 ? 17.195 7.947 2.090 1.00 90.31 74 LYS A N 1
ATOM 576 C CA . LYS A 1 74 ? 16.831 9.312 1.687 1.00 90.31 74 LYS A CA 1
ATOM 577 C C . LYS A 1 74 ? 16.226 9.326 0.287 1.00 90.31 74 LYS A C 1
ATOM 579 O O . LYS A 1 74 ? 15.275 10.067 0.044 1.00 90.31 74 LYS A O 1
ATOM 584 N N . TYR A 1 75 ? 16.757 8.508 -0.620 1.00 92.06 75 TYR A N 1
ATOM 585 C CA . TYR A 1 75 ? 16.256 8.418 -1.985 1.00 92.06 75 TYR A CA 1
ATOM 586 C C . TYR A 1 75 ? 14.901 7.713 -2.061 1.00 92.06 75 TYR A C 1
ATOM 588 O O . TYR A 1 75 ? 14.000 8.214 -2.726 1.00 92.06 75 TYR A O 1
ATOM 596 N N . ASN A 1 76 ? 14.702 6.634 -1.299 1.00 91.00 76 ASN A N 1
ATOM 597 C CA . ASN A 1 76 ? 13.395 5.996 -1.162 1.00 91.00 76 ASN A CA 1
ATOM 598 C C . ASN A 1 76 ? 12.363 6.986 -0.613 1.00 91.00 76 ASN A C 1
ATOM 600 O O . ASN A 1 76 ? 11.288 7.132 -1.184 1.00 91.00 76 ASN A O 1
ATOM 604 N N . HIS A 1 77 ? 12.711 7.736 0.437 1.00 89.25 77 HIS A N 1
ATOM 605 C CA . HIS A 1 77 ? 11.829 8.767 0.982 1.00 89.25 77 HIS A CA 1
ATOM 606 C C . HIS A 1 77 ? 11.504 9.862 -0.049 1.00 89.25 77 HIS A C 1
ATOM 608 O O . HIS A 1 77 ? 10.359 10.304 -0.157 1.00 89.25 77 HIS A O 1
ATOM 614 N N . HIS A 1 78 ? 12.495 10.285 -0.841 1.00 90.75 78 HIS A N 1
ATOM 615 C CA . HIS A 1 78 ? 12.292 11.229 -1.940 1.00 90.75 78 HIS A CA 1
ATOM 616 C C . HIS A 1 78 ? 11.325 10.681 -3.000 1.00 90.75 78 HIS A C 1
ATOM 618 O O . HIS A 1 78 ? 10.393 11.385 -3.394 1.00 90.75 78 HIS A O 1
ATOM 624 N N . ILE A 1 79 ? 11.507 9.426 -3.418 1.00 91.06 79 ILE A N 1
ATOM 625 C CA . ILE A 1 79 ? 10.614 8.733 -4.349 1.00 91.06 79 ILE A CA 1
ATOM 626 C C . ILE A 1 79 ? 9.205 8.664 -3.756 1.00 91.06 79 ILE A C 1
ATOM 628 O O . ILE A 1 79 ? 8.278 9.178 -4.365 1.00 91.06 79 ILE A O 1
ATOM 632 N N . GLU A 1 80 ? 9.023 8.135 -2.545 1.00 91.38 80 GLU A N 1
ATOM 633 C CA . GLU A 1 80 ? 7.701 8.020 -1.909 1.00 91.38 80 GLU A CA 1
ATOM 634 C C . GLU A 1 80 ? 6.956 9.354 -1.798 1.00 91.38 80 GLU A C 1
ATOM 636 O O . GLU A 1 80 ? 5.732 9.395 -1.946 1.00 91.38 80 GLU A O 1
ATOM 641 N N . LYS A 1 81 ? 7.681 10.450 -1.554 1.00 89.94 81 LYS A N 1
ATOM 642 C CA . LYS A 1 81 ? 7.106 11.796 -1.530 1.00 89.94 81 LYS A CA 1
ATOM 643 C C . LYS A 1 81 ? 6.640 12.243 -2.916 1.00 89.94 81 LYS A C 1
ATOM 645 O O . LYS A 1 81 ? 5.567 12.836 -3.026 1.00 89.94 81 LYS A O 1
ATOM 650 N N . ASN A 1 82 ? 7.422 11.965 -3.959 1.00 89.38 82 ASN A N 1
ATOM 651 C CA . ASN A 1 82 ? 7.063 12.290 -5.341 1.00 89.38 82 ASN A CA 1
ATOM 652 C C . ASN A 1 82 ? 5.891 11.439 -5.849 1.00 89.38 82 ASN A C 1
ATOM 654 O O . ASN A 1 82 ? 5.020 11.971 -6.527 1.00 89.38 82 ASN A O 1
ATOM 658 N N . LEU A 1 83 ? 5.836 10.165 -5.450 1.00 92.06 83 LEU A N 1
ATOM 659 C CA . LEU A 1 83 ? 4.748 9.226 -5.744 1.00 92.06 83 LEU A CA 1
ATOM 660 C C . LEU A 1 83 ? 3.468 9.509 -4.939 1.00 92.06 83 LEU A C 1
ATOM 662 O O . LEU A 1 83 ? 2.502 8.759 -5.015 1.00 92.06 83 LEU A O 1
ATOM 666 N N . GLY A 1 84 ? 3.464 10.531 -4.080 1.00 90.94 84 GLY A N 1
ATOM 667 C CA . GLY A 1 84 ? 2.322 10.860 -3.232 1.00 90.94 84 GLY A CA 1
ATOM 668 C C . GLY A 1 84 ? 2.081 9.890 -2.067 1.00 90.94 84 GLY A C 1
ATOM 669 O O . GLY A 1 84 ? 1.257 10.194 -1.207 1.00 90.94 84 GLY A O 1
ATOM 670 N N . ILE A 1 85 ? 2.802 8.766 -1.977 1.00 92.00 85 ILE A N 1
ATOM 671 C CA . ILE A 1 85 ? 2.599 7.703 -0.978 1.00 92.00 85 ILE A CA 1
ATOM 672 C C . ILE A 1 85 ? 2.678 8.270 0.442 1.00 92.00 85 ILE A C 1
ATOM 674 O O . ILE A 1 85 ? 1.788 8.023 1.254 1.00 92.00 85 ILE A O 1
ATOM 678 N N . SER A 1 86 ? 3.685 9.097 0.747 1.00 89.25 86 SER A N 1
ATOM 679 C CA . SER A 1 86 ? 3.871 9.651 2.099 1.00 89.25 86 SER A CA 1
ATOM 680 C C . SER A 1 86 ? 2.657 10.449 2.597 1.00 89.25 86 SER A C 1
ATOM 682 O O . SER A 1 86 ? 2.320 10.386 3.778 1.00 89.25 86 SER A O 1
ATOM 684 N N . PHE A 1 87 ? 1.964 11.167 1.703 1.00 90.88 87 PHE A N 1
ATOM 685 C CA . PHE A 1 87 ? 0.773 11.954 2.047 1.00 90.88 87 PHE A CA 1
ATOM 686 C C . PHE A 1 87 ? -0.440 11.085 2.393 1.00 90.88 87 PHE A C 1
ATOM 688 O O . PHE A 1 87 ? -1.331 11.548 3.109 1.00 90.88 87 PHE A O 1
ATOM 695 N N . HIS A 1 88 ? -0.448 9.837 1.932 1.00 91.38 88 HIS A N 1
ATOM 696 C CA . HIS A 1 88 ? -1.528 8.879 2.135 1.00 91.38 88 HIS A CA 1
ATOM 697 C C . HIS A 1 88 ? -1.283 7.927 3.315 1.00 91.38 88 HIS A C 1
ATOM 699 O O . HIS A 1 88 ? -2.238 7.331 3.798 1.00 91.38 88 HIS A O 1
ATOM 705 N N . LYS A 1 89 ? -0.034 7.792 3.801 1.00 85.44 89 LYS A N 1
ATOM 706 C CA . LYS A 1 89 ? 0.322 6.840 4.877 1.00 85.44 89 LYS A CA 1
ATOM 707 C C . LYS A 1 89 ? 0.911 7.442 6.161 1.00 85.44 89 LYS A C 1
ATOM 709 O O . LYS A 1 89 ? 0.985 6.736 7.164 1.00 85.44 89 LYS A O 1
ATOM 714 N N . HIS A 1 90 ? 1.360 8.702 6.159 1.00 86.12 90 HIS A N 1
ATOM 715 C CA . HIS A 1 90 ? 2.051 9.301 7.312 1.00 86.12 90 HIS A CA 1
ATOM 716 C C . HIS A 1 90 ? 1.597 10.723 7.605 1.00 86.12 90 HIS A C 1
ATOM 718 O O . HIS A 1 90 ? 1.697 11.597 6.747 1.00 86.12 90 HIS A O 1
ATOM 724 N N . MET A 1 91 ? 1.187 11.006 8.837 1.00 89.50 91 MET A N 1
ATOM 725 C CA . MET A 1 91 ? 0.924 12.364 9.302 1.00 89.50 91 MET A CA 1
ATOM 726 C C . MET A 1 91 ? 1.533 12.539 10.692 1.00 89.50 91 MET A C 1
ATOM 728 O O . MET A 1 91 ? 1.409 11.664 11.537 1.00 89.50 91 MET A O 1
ATOM 732 N N . SER A 1 92 ? 2.232 13.651 10.893 1.00 88.75 92 SER A N 1
ATOM 733 C CA . SER A 1 92 ? 2.776 14.089 12.182 1.00 88.75 92 SER A CA 1
ATOM 734 C C . SER A 1 92 ? 2.298 15.507 12.467 1.00 88.75 92 SER A C 1
ATOM 736 O O . SER A 1 92 ? 1.844 16.173 11.537 1.00 88.75 92 SER A O 1
ATOM 738 N N . ALA A 1 93 ? 2.482 16.012 13.688 1.00 87.31 93 ALA A N 1
ATOM 739 C CA . ALA A 1 93 ? 2.084 17.369 14.087 1.00 87.31 93 ALA A CA 1
ATOM 740 C C . ALA A 1 93 ? 2.557 18.482 13.129 1.00 87.31 93 ALA A C 1
ATOM 742 O O . ALA A 1 93 ? 1.823 19.434 12.878 1.00 87.31 93 ALA A O 1
ATOM 743 N N . SER A 1 94 ? 3.742 18.339 12.527 1.00 88.94 94 SER A N 1
ATOM 744 C CA . SER A 1 94 ? 4.308 19.324 11.593 1.00 88.94 94 SER A CA 1
ATOM 745 C C . SER A 1 94 ? 3.781 19.219 10.157 1.00 88.94 94 SER A C 1
ATOM 747 O O . SER A 1 94 ? 4.048 20.096 9.336 1.00 88.94 94 SER A O 1
ATOM 749 N N . CYS A 1 95 ? 3.036 18.165 9.814 1.00 89.81 95 CYS A N 1
ATOM 750 C CA . CYS A 1 95 ? 2.503 17.994 8.466 1.00 89.81 95 CYS A CA 1
ATOM 751 C C . CYS A 1 95 ? 1.328 18.953 8.184 1.00 89.81 95 CYS A C 1
ATOM 753 O O . CYS A 1 95 ? 0.455 19.126 9.043 1.00 89.81 95 CYS A O 1
ATOM 755 N N . PRO A 1 96 ? 1.207 19.498 6.960 1.00 92.06 96 PRO A N 1
ATOM 756 C CA . PRO A 1 96 ? 0.028 20.263 6.571 1.00 92.06 96 PRO A CA 1
ATOM 757 C C . PRO A 1 96 ? -1.226 19.375 6.543 1.00 92.06 96 PRO A C 1
ATOM 759 O O . PRO A 1 96 ? -1.159 18.179 6.247 1.00 92.06 96 PRO A O 1
ATOM 762 N N . ALA A 1 97 ? -2.385 19.981 6.821 1.00 93.81 97 ALA A N 1
ATOM 763 C CA . ALA A 1 97 ? -3.697 19.330 6.724 1.00 93.81 97 ALA A CA 1
ATOM 764 C C . ALA A 1 97 ? -4.147 19.093 5.268 1.00 93.81 97 ALA A C 1
ATOM 766 O O . ALA A 1 97 ? -5.117 18.373 5.012 1.00 93.81 97 ALA A O 1
ATOM 767 N N . THR A 1 98 ? -3.445 19.694 4.308 1.00 94.94 98 THR A N 1
ATOM 768 C CA . THR A 1 98 ? -3.686 19.562 2.873 1.00 94.94 98 THR A CA 1
ATOM 769 C C . THR A 1 98 ? -2.466 18.985 2.157 1.00 94.94 98 THR A C 1
ATOM 771 O O . THR A 1 98 ? -1.344 19.041 2.661 1.00 94.94 98 THR A O 1
ATOM 774 N N . ALA A 1 99 ? -2.686 18.414 0.975 1.00 92.69 99 ALA A N 1
ATOM 775 C CA . ALA A 1 99 ? -1.639 17.927 0.085 1.00 92.69 99 ALA A CA 1
ATOM 776 C C . ALA A 1 99 ? -1.902 18.417 -1.343 1.00 92.69 99 ALA A C 1
ATOM 778 O O . ALA A 1 99 ? -3.023 18.306 -1.838 1.00 92.69 99 ALA A O 1
ATOM 779 N N . THR A 1 100 ? -0.877 18.951 -2.008 1.00 93.94 100 THR A N 1
ATOM 780 C CA . THR A 1 100 ? -0.966 19.401 -3.404 1.00 93.94 100 THR A CA 1
ATOM 781 C C . THR A 1 100 ? -0.346 18.353 -4.318 1.00 93.94 100 THR A C 1
ATOM 783 O O . THR A 1 100 ? 0.880 18.240 -4.408 1.00 93.94 100 THR A O 1
ATOM 786 N N . LEU A 1 101 ? -1.203 17.584 -4.985 1.00 93.31 101 LEU A N 1
ATOM 787 C CA . LEU A 1 101 ? -0.841 16.369 -5.707 1.00 93.31 101 LEU A CA 1
ATOM 788 C C . LEU A 1 101 ? -1.463 16.346 -7.098 1.00 93.31 101 LEU A C 1
ATOM 790 O O . LEU A 1 101 ? -2.515 16.935 -7.349 1.00 93.31 101 LEU A O 1
ATOM 794 N N . ASP A 1 102 ? -0.809 15.610 -7.981 1.00 93.56 102 ASP A N 1
ATOM 795 C CA . ASP A 1 102 ? -1.437 15.051 -9.167 1.00 93.56 102 ASP A CA 1
ATOM 796 C C . ASP A 1 102 ? -1.766 13.591 -8.848 1.00 93.56 102 ASP A C 1
ATOM 798 O O . ASP A 1 102 ? -0.874 12.746 -8.856 1.00 93.56 102 ASP A O 1
ATOM 802 N N . LEU A 1 103 ? -3.009 13.322 -8.436 1.00 93.31 103 LEU A N 1
ATOM 803 C CA . LEU A 1 103 ? -3.394 11.999 -7.933 1.00 93.31 103 LEU A CA 1
ATOM 804 C C . LEU A 1 103 ? -3.286 10.920 -9.005 1.00 93.31 103 LEU A C 1
ATOM 806 O O . LEU A 1 103 ? -2.875 9.808 -8.694 1.00 93.31 103 LEU A O 1
ATOM 810 N N . GLU A 1 104 ? -3.632 11.246 -10.248 1.00 93.88 104 GLU A N 1
ATOM 811 C CA . GLU A 1 104 ? -3.568 10.293 -11.350 1.00 93.88 104 GLU A CA 1
ATOM 812 C C . GLU A 1 104 ? -2.116 9.934 -11.649 1.00 93.88 104 GLU A C 1
ATOM 814 O O . GLU A 1 104 ? -1.765 8.755 -11.650 1.00 93.88 104 GLU A O 1
ATOM 819 N N . GLN A 1 105 ? -1.242 10.935 -11.785 1.00 92.75 105 GLN A N 1
ATOM 820 C CA . GLN A 1 105 ? 0.178 10.678 -12.013 1.00 92.75 105 GLN A CA 1
ATOM 821 C C . GLN A 1 105 ? 0.826 9.943 -10.829 1.00 92.75 105 GLN A C 1
ATOM 823 O O . GLN A 1 105 ? 1.575 8.994 -11.038 1.00 92.75 105 GLN A O 1
ATOM 828 N N . CYS A 1 106 ? 0.484 10.304 -9.586 1.00 95.50 106 CYS A N 1
ATOM 829 C CA . CYS A 1 106 ? 0.958 9.589 -8.397 1.00 95.50 106 CYS A CA 1
ATOM 830 C C . CYS A 1 106 ? 0.519 8.116 -8.400 1.00 95.50 106 CYS A C 1
ATOM 832 O O . CYS A 1 106 ? 1.318 7.244 -8.069 1.00 95.50 106 CYS A O 1
ATOM 834 N N . ALA A 1 107 ? -0.730 7.829 -8.785 1.00 96.56 107 ALA A N 1
ATOM 835 C CA . ALA A 1 107 ? -1.241 6.464 -8.886 1.00 96.56 107 ALA A CA 1
ATOM 836 C C . ALA A 1 107 ? -0.511 5.666 -9.975 1.00 96.56 107 ALA A C 1
ATOM 838 O O . ALA A 1 107 ? -0.085 4.540 -9.719 1.00 96.56 107 ALA A O 1
ATOM 839 N N . ILE A 1 108 ? -0.305 6.266 -11.152 1.00 95.50 108 ILE A N 1
ATOM 840 C CA . ILE A 1 108 ? 0.455 5.664 -12.256 1.00 95.50 108 ILE A CA 1
ATOM 841 C C . ILE A 1 108 ? 1.879 5.336 -11.812 1.00 95.50 108 ILE A C 1
ATOM 843 O O . ILE A 1 108 ? 2.341 4.213 -12.017 1.00 95.50 108 ILE A O 1
ATOM 847 N N . ASP A 1 109 ? 2.577 6.287 -11.194 1.00 95.06 109 ASP A N 1
ATOM 848 C CA . ASP A 1 109 ? 3.975 6.099 -10.816 1.00 95.06 109 ASP A CA 1
ATOM 849 C C . ASP A 1 109 ? 4.118 5.085 -9.666 1.00 95.06 109 ASP A C 1
ATOM 851 O O . ASP A 1 109 ? 5.037 4.263 -9.673 1.00 95.06 109 ASP A O 1
ATOM 855 N N . ALA A 1 110 ? 3.191 5.089 -8.698 1.00 97.62 110 ALA A N 1
ATOM 856 C CA . ALA A 1 110 ? 3.167 4.106 -7.615 1.00 97.62 110 ALA A CA 1
ATOM 857 C C . ALA A 1 110 ? 2.912 2.683 -8.140 1.00 97.62 110 ALA A C 1
ATOM 859 O O . ALA A 1 110 ? 3.620 1.755 -7.745 1.00 97.62 110 ALA A O 1
ATOM 860 N N . LEU A 1 111 ? 1.957 2.515 -9.064 1.00 98.19 111 LEU A N 1
ATOM 861 C CA . LEU A 1 111 ? 1.706 1.238 -9.739 1.00 98.19 111 LEU A CA 1
ATOM 862 C C . LEU A 1 111 ? 2.911 0.794 -10.564 1.00 98.19 111 LEU A C 1
ATOM 864 O O . LEU A 1 111 ? 3.323 -0.356 -10.464 1.00 98.19 111 LEU A O 1
ATOM 868 N N . THR A 1 112 ? 3.514 1.704 -11.328 1.00 96.75 112 THR A N 1
ATOM 869 C CA . THR A 1 112 ? 4.688 1.407 -12.162 1.00 96.75 112 THR A CA 1
ATOM 870 C C . THR A 1 112 ? 5.850 0.896 -11.313 1.00 96.75 112 THR A C 1
ATOM 872 O O . THR A 1 112 ? 6.469 -0.106 -11.667 1.00 96.75 112 THR A O 1
ATOM 875 N N . ARG A 1 113 ? 6.105 1.522 -10.154 1.00 97.00 113 ARG A N 1
ATOM 876 C CA . ARG A 1 113 ? 7.108 1.049 -9.190 1.00 97.00 113 ARG A CA 1
ATOM 877 C C . ARG A 1 113 ? 6.807 -0.372 -8.702 1.00 97.00 113 ARG A C 1
ATOM 879 O O . ARG A 1 113 ? 7.699 -1.211 -8.732 1.00 97.00 113 ARG A O 1
ATOM 886 N N . ALA A 1 114 ? 5.582 -0.639 -8.248 1.00 98.25 114 ALA A N 1
ATOM 887 C CA . ALA A 1 114 ? 5.209 -1.958 -7.729 1.00 98.25 114 ALA A CA 1
ATOM 888 C C . ALA A 1 114 ? 5.283 -3.048 -8.814 1.00 98.25 114 ALA A C 1
ATOM 890 O O . ALA A 1 114 ? 5.789 -4.141 -8.575 1.00 98.25 114 ALA A O 1
ATOM 891 N N . ILE A 1 115 ? 4.823 -2.729 -10.026 1.00 98.44 115 ILE A N 1
ATOM 892 C CA . ILE A 1 115 ? 4.823 -3.643 -11.172 1.00 98.44 115 ILE A CA 1
ATOM 893 C C . ILE A 1 115 ? 6.245 -3.961 -11.634 1.00 98.44 115 ILE A C 1
ATOM 895 O O . ILE A 1 115 ? 6.494 -5.094 -12.033 1.00 98.44 115 ILE A O 1
ATOM 899 N N . ALA A 1 116 ? 7.183 -3.012 -11.555 1.00 98.00 116 ALA A N 1
ATOM 900 C CA . ALA A 1 116 ? 8.580 -3.276 -11.889 1.00 98.00 116 ALA A CA 1
ATOM 901 C C . ALA A 1 116 ? 9.160 -4.408 -11.021 1.00 98.00 116 ALA A C 1
ATOM 903 O O . ALA A 1 116 ? 9.671 -5.385 -11.562 1.00 98.00 116 ALA A O 1
ATOM 904 N N . ASP A 1 117 ? 8.999 -4.328 -9.696 1.00 98.56 117 ASP A N 1
ATOM 905 C CA . ASP A 1 117 ? 9.474 -5.372 -8.776 1.00 98.56 117 ASP A CA 1
ATOM 906 C C . ASP A 1 117 ? 8.674 -6.682 -8.914 1.00 98.56 117 ASP A C 1
ATOM 908 O O . ASP A 1 117 ? 9.244 -7.772 -8.839 1.00 98.56 117 ASP A O 1
ATOM 912 N N . TYR A 1 118 ? 7.368 -6.597 -9.193 1.00 98.62 118 TYR A N 1
ATOM 913 C CA . TYR A 1 118 ? 6.545 -7.770 -9.503 1.00 98.62 118 TYR A CA 1
ATOM 914 C C . TYR A 1 118 ? 7.064 -8.522 -10.740 1.00 98.62 118 TYR A C 1
ATOM 916 O O . TYR A 1 118 ? 7.223 -9.742 -10.706 1.00 98.62 118 TYR A O 1
ATOM 924 N N . ILE A 1 119 ? 7.346 -7.803 -11.833 1.00 98.38 119 ILE A N 1
ATOM 925 C CA . ILE A 1 119 ? 7.826 -8.387 -13.094 1.00 98.38 119 ILE A CA 1
ATOM 926 C C . ILE A 1 119 ? 9.201 -9.024 -12.913 1.00 98.38 119 ILE A C 1
ATOM 928 O O . ILE A 1 119 ? 9.436 -10.096 -13.467 1.00 98.38 119 ILE A O 1
ATOM 932 N N . THR A 1 120 ? 10.084 -8.408 -12.128 1.00 98.19 120 THR A N 1
ATOM 933 C CA . THR A 1 120 ? 11.389 -8.984 -11.780 1.00 98.19 120 THR A CA 1
ATOM 934 C C . THR A 1 120 ? 11.231 -10.373 -11.150 1.00 98.19 120 THR A C 1
ATOM 936 O O . THR A 1 120 ? 11.891 -11.321 -11.567 1.00 98.19 120 THR A O 1
ATOM 939 N N . LEU A 1 121 ? 10.282 -10.537 -10.222 1.00 97.88 121 LEU A N 1
ATOM 940 C CA . LEU A 1 121 ? 10.055 -11.811 -9.534 1.00 97.88 121 LEU A CA 1
ATOM 941 C C . LEU A 1 121 ? 9.268 -12.846 -10.349 1.00 97.88 121 LEU A C 1
ATOM 943 O O . LEU A 1 121 ? 9.554 -14.041 -10.265 1.00 97.88 121 LEU A O 1
ATOM 947 N N . TYR A 1 122 ? 8.233 -12.418 -11.074 1.00 97.12 122 TYR A N 1
ATOM 948 C CA . TYR A 1 122 ? 7.196 -13.323 -11.596 1.00 97.12 122 TYR A CA 1
ATOM 949 C C . TYR A 1 122 ? 6.957 -13.190 -13.106 1.00 97.12 122 TYR A C 1
ATOM 951 O O . TYR A 1 122 ? 6.159 -13.932 -13.684 1.00 97.12 122 TYR A O 1
ATOM 959 N N . GLY A 1 123 ? 7.650 -12.264 -13.767 1.00 96.62 123 GLY A N 1
ATOM 960 C CA . GLY A 1 123 ? 7.411 -11.908 -15.158 1.00 96.62 123 GLY A CA 1
ATOM 961 C C . GLY A 1 123 ? 6.126 -11.098 -15.361 1.00 96.62 123 GLY A C 1
ATOM 962 O O . GLY A 1 123 ? 5.442 -10.686 -14.429 1.00 96.62 123 GLY A O 1
ATOM 963 N N . GLN A 1 124 ? 5.785 -10.859 -16.626 1.00 95.06 124 GLN A N 1
ATOM 964 C CA . GLN A 1 124 ? 4.681 -9.973 -17.031 1.00 95.06 124 GLN A CA 1
ATOM 965 C C . GLN A 1 124 ? 3.455 -10.721 -17.574 1.00 95.06 124 GLN A C 1
ATOM 967 O O . GLN A 1 124 ? 2.623 -10.137 -18.265 1.00 95.06 124 GLN A O 1
ATOM 972 N N . ASN A 1 125 ? 3.372 -12.037 -17.359 1.00 94.12 125 ASN A N 1
ATOM 973 C CA . ASN A 1 125 ? 2.394 -12.870 -18.059 1.00 94.12 125 ASN A CA 1
ATOM 974 C C . ASN A 1 125 ? 0.987 -12.844 -17.463 1.00 94.12 125 ASN A C 1
ATOM 976 O O . ASN A 1 125 ? 0.052 -13.219 -18.170 1.00 94.12 125 ASN A O 1
ATOM 980 N N . GLU A 1 126 ? 0.837 -12.377 -16.227 1.00 93.88 126 GLU A N 1
ATOM 981 C CA . GLU A 1 126 ? -0.461 -12.233 -15.578 1.00 93.88 126 GLU A CA 1
ATOM 982 C C . GLU A 1 126 ? -1.347 -11.205 -16.302 1.00 93.88 126 GLU A C 1
ATOM 984 O O . GLU A 1 126 ? -0.919 -10.091 -16.616 1.00 93.88 126 GLU A O 1
ATOM 989 N N . ASP A 1 127 ? -2.607 -11.571 -16.542 1.00 95.06 127 ASP A N 1
ATOM 990 C CA . ASP A 1 127 ? -3.547 -10.785 -17.347 1.00 95.06 127 ASP A CA 1
ATOM 991 C C . ASP A 1 127 ? -3.741 -9.361 -16.833 1.00 95.06 127 ASP A C 1
ATOM 993 O O . ASP A 1 127 ? -3.831 -8.417 -17.619 1.00 95.06 127 ASP A O 1
ATOM 997 N N . LEU A 1 128 ? -3.802 -9.182 -15.514 1.00 94.12 128 LEU A N 1
ATOM 998 C CA . LEU A 1 128 ? -4.017 -7.868 -14.923 1.00 94.12 128 LEU A CA 1
ATOM 999 C C . LEU A 1 128 ? -2.793 -6.955 -15.101 1.00 94.12 128 LEU A C 1
ATOM 1001 O O . LEU A 1 128 ? -2.947 -5.771 -15.406 1.00 94.12 128 LEU A O 1
ATOM 1005 N N . ILE A 1 129 ? -1.586 -7.523 -15.008 1.00 96.56 129 ILE A N 1
ATOM 1006 C CA . ILE A 1 129 ? -0.331 -6.822 -15.299 1.00 96.56 129 ILE A CA 1
ATOM 1007 C C . ILE A 1 129 ? -0.300 -6.411 -16.772 1.00 96.56 129 ILE A C 1
ATOM 1009 O O . ILE A 1 129 ? -0.082 -5.239 -17.077 1.00 96.56 129 ILE A O 1
ATOM 1013 N N . LYS A 1 130 ? -0.621 -7.330 -17.693 1.00 96.62 130 LYS A N 1
ATOM 1014 C CA . LYS A 1 130 ? -0.722 -7.028 -19.132 1.00 96.62 130 LYS A CA 1
ATOM 1015 C C . LYS A 1 130 ? -1.722 -5.914 -19.424 1.00 96.62 130 LYS A C 1
ATOM 1017 O O . LYS A 1 130 ? -1.418 -5.030 -20.220 1.00 96.62 130 LYS A O 1
ATOM 1022 N N . LYS 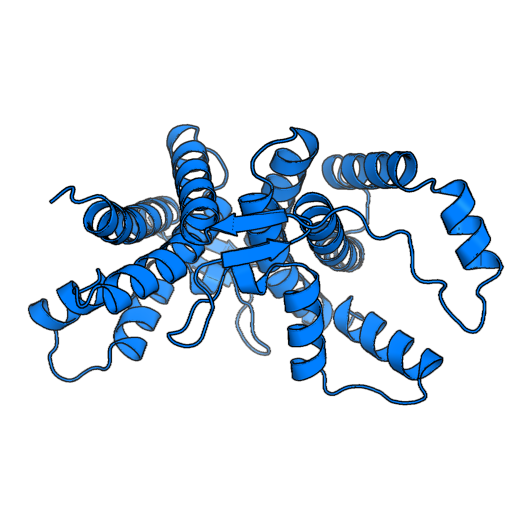A 1 131 ? -2.894 -5.927 -18.778 1.00 95.56 131 LYS A N 1
ATOM 1023 C CA . LYS A 1 131 ? -3.916 -4.878 -18.932 1.00 95.56 131 LYS A CA 1
ATOM 1024 C C . LYS A 1 131 ? -3.385 -3.510 -18.516 1.00 95.56 131 LYS A C 1
ATOM 1026 O O . LYS A 1 131 ? -3.565 -2.552 -19.266 1.00 95.56 131 LYS A O 1
ATOM 1031 N N . PHE A 1 132 ? -2.699 -3.417 -17.374 1.00 96.56 132 PHE A N 1
ATOM 1032 C CA . PHE A 1 132 ? -2.075 -2.162 -16.955 1.00 96.56 132 PHE A CA 1
ATOM 1033 C C . PHE A 1 132 ? -0.979 -1.714 -17.929 1.00 96.56 132 PHE A C 1
ATOM 1035 O O . PHE A 1 132 ? -0.986 -0.563 -18.355 1.00 96.56 132 PHE A O 1
ATOM 1042 N N . LEU A 1 133 ? -0.070 -2.610 -18.329 1.00 95.19 133 LEU A N 1
ATOM 1043 C CA . LEU A 1 133 ? 1.012 -2.281 -19.264 1.00 95.19 133 LEU A CA 1
ATOM 1044 C C . LEU A 1 133 ? 0.475 -1.823 -20.627 1.00 95.19 133 LEU A C 1
ATOM 1046 O O . LEU A 1 133 ? 0.973 -0.851 -21.193 1.00 95.19 133 LEU A O 1
ATOM 1050 N N . HIS A 1 134 ? -0.569 -2.480 -21.135 1.00 94.06 134 HIS A N 1
ATOM 1051 C CA . HIS A 1 134 ? -1.239 -2.087 -22.371 1.00 94.06 134 HIS A CA 1
ATOM 1052 C C . HIS A 1 134 ? -1.901 -0.710 -22.242 1.00 94.06 134 HIS A C 1
ATOM 1054 O O . HIS A 1 134 ? -1.709 0.148 -23.103 1.00 94.06 134 HIS A O 1
ATOM 1060 N N . TRP A 1 135 ? -2.626 -0.471 -21.144 1.00 94.69 135 TRP A N 1
ATOM 1061 C CA . TRP A 1 135 ? -3.195 0.842 -20.846 1.00 94.69 135 TRP A CA 1
ATOM 1062 C C . TRP A 1 135 ? -2.100 1.919 -20.794 1.00 94.69 135 TRP A C 1
ATOM 1064 O O . TRP A 1 135 ? -2.218 2.946 -21.462 1.00 94.69 135 TRP A O 1
ATOM 1074 N N . PHE A 1 136 ? -0.998 1.661 -20.085 1.00 91.81 136 PHE A N 1
ATOM 1075 C CA . PHE A 1 136 ? 0.116 2.598 -19.939 1.00 91.81 136 PHE A CA 1
ATOM 1076 C C . PHE A 1 136 ? 0.759 2.924 -21.292 1.00 91.81 136 PHE A C 1
ATOM 1078 O O . PHE A 1 136 ? 0.980 4.093 -21.607 1.00 91.81 136 PHE A O 1
ATOM 1085 N N . TRP A 1 137 ? 0.994 1.902 -22.121 1.00 90.75 137 TRP A N 1
ATOM 1086 C CA . TRP A 1 137 ? 1.539 2.051 -23.470 1.00 90.75 137 TRP A CA 1
ATOM 1087 C C . TRP A 1 137 ? 0.688 2.980 -24.343 1.00 90.75 137 TRP A C 1
ATOM 1089 O O . TRP A 1 137 ? 1.226 3.862 -25.018 1.00 90.75 137 TRP A O 1
ATOM 1099 N N . LEU A 1 138 ? -0.638 2.816 -24.312 1.00 89.81 138 LEU A N 1
ATOM 1100 C CA . LEU A 1 138 ? -1.557 3.658 -25.078 1.00 89.81 138 LEU A CA 1
ATOM 1101 C C . LEU A 1 138 ? -1.598 5.095 -24.545 1.00 89.81 138 LEU A C 1
ATOM 1103 O O . LEU A 1 138 ? -1.518 6.040 -25.329 1.00 89.81 138 LEU A O 1
ATOM 1107 N N . GLN A 1 139 ? -1.681 5.276 -23.225 1.00 87.69 139 GLN A N 1
ATOM 1108 C CA . GLN A 1 139 ? -1.853 6.604 -22.623 1.00 87.69 139 GLN A CA 1
ATOM 1109 C C . GLN A 1 139 ? -0.576 7.450 -22.615 1.00 87.69 139 GLN A C 1
ATOM 1111 O O . GLN A 1 139 ? -0.647 8.677 -22.685 1.00 87.69 139 GLN A O 1
ATOM 1116 N N . LYS A 1 140 ? 0.604 6.826 -22.542 1.00 82.62 140 LYS A N 1
ATOM 1117 C CA . LYS A 1 140 ? 1.892 7.536 -22.489 1.00 82.62 140 LYS A CA 1
ATOM 1118 C C . LYS A 1 140 ? 2.603 7.634 -23.839 1.00 82.62 140 LYS A C 1
ATOM 1120 O O . LYS A 1 140 ? 3.764 8.023 -23.878 1.00 82.62 140 LYS A O 1
ATOM 1125 N N . ASN A 1 141 ? 1.911 7.335 -24.943 1.00 82.88 141 ASN A N 1
ATOM 1126 C CA . ASN A 1 141 ? 2.493 7.302 -26.286 1.00 82.88 141 ASN A CA 1
ATOM 1127 C C . ASN A 1 141 ? 3.762 6.430 -26.318 1.00 82.88 141 ASN A C 1
ATOM 1129 O O . ASN A 1 141 ? 4.877 6.907 -26.530 1.00 82.88 141 ASN A O 1
ATOM 1133 N N . GLY A 1 142 ? 3.573 5.132 -26.075 1.00 83.38 142 GLY A N 1
ATOM 1134 C CA . GLY A 1 142 ? 4.637 4.132 -26.045 1.00 83.38 142 GLY A CA 1
ATOM 1135 C C . GLY A 1 142 ? 5.640 4.205 -27.206 1.00 83.38 142 GLY A C 1
ATOM 1136 O O . GLY A 1 142 ? 6.840 4.164 -26.935 1.00 83.38 142 GLY A O 1
ATOM 1137 N N . PRO A 1 143 ? 5.216 4.400 -28.474 1.00 85.88 143 PRO A N 1
ATOM 1138 C CA . PRO A 1 143 ? 6.149 4.598 -29.583 1.00 85.88 143 PRO A CA 1
ATOM 1139 C C . PRO A 1 143 ? 7.128 5.755 -29.346 1.00 85.88 143 PRO A C 1
ATOM 1141 O O . PRO A 1 143 ? 8.337 5.567 -29.469 1.00 85.88 143 PRO A O 1
ATOM 1144 N N . LYS A 1 144 ? 6.630 6.913 -28.900 1.00 82.38 144 LYS A N 1
ATOM 1145 C CA . LYS A 1 144 ? 7.468 8.071 -28.569 1.00 82.38 144 LYS A CA 1
ATOM 1146 C C . LYS A 1 144 ? 8.379 7.810 -27.367 1.00 82.38 144 LYS A C 1
ATOM 1148 O O . LYS A 1 144 ? 9.523 8.252 -27.362 1.00 82.38 144 LYS A O 1
ATOM 1153 N N . LEU A 1 145 ? 7.908 7.083 -26.350 1.00 80.81 145 LEU A N 1
ATOM 1154 C CA . LEU A 1 145 ? 8.765 6.666 -25.232 1.00 80.81 145 LEU A CA 1
ATOM 1155 C C . LEU A 1 145 ? 9.931 5.792 -25.710 1.00 80.81 145 LEU A C 1
ATOM 1157 O O . LEU A 1 145 ? 11.054 5.965 -25.241 1.00 80.81 145 LEU A O 1
ATOM 1161 N N . MET A 1 146 ? 9.687 4.894 -26.666 1.00 82.88 146 MET A N 1
ATOM 1162 C CA . MET A 1 146 ? 10.740 4.065 -27.252 1.00 82.88 146 MET A CA 1
ATOM 1163 C C . MET A 1 146 ? 11.722 4.870 -28.102 1.00 82.88 146 MET A C 1
ATOM 1165 O O . MET A 1 146 ? 12.906 4.547 -28.099 1.00 82.88 146 MET A O 1
ATOM 1169 N N . GLU A 1 147 ? 11.268 5.909 -28.803 1.00 83.69 147 GLU A N 1
ATOM 1170 C CA . GLU A 1 147 ? 12.157 6.864 -29.482 1.00 83.69 147 GLU A CA 1
ATOM 1171 C C . GLU A 1 147 ? 13.053 7.587 -28.468 1.00 83.69 147 GLU A C 1
ATOM 1173 O O . GLU A 1 147 ? 14.271 7.543 -28.595 1.00 83.69 147 GLU A O 1
ATOM 1178 N N . ILE A 1 148 ? 12.478 8.135 -27.388 1.00 75.94 148 ILE A N 1
ATOM 1179 C CA . ILE A 1 148 ? 13.238 8.788 -26.304 1.00 75.94 148 ILE A CA 1
ATOM 1180 C C . ILE A 1 148 ? 14.257 7.828 -25.677 1.00 75.94 148 ILE A C 1
ATOM 1182 O O . ILE A 1 148 ? 15.382 8.226 -25.378 1.00 75.94 148 ILE A O 1
ATOM 1186 N N . PHE A 1 149 ? 13.870 6.569 -25.460 1.00 77.94 149 PHE A N 1
ATOM 1187 C CA . PHE A 1 149 ? 14.759 5.552 -24.908 1.00 77.94 149 PHE A CA 1
ATOM 1188 C C . PHE A 1 149 ? 15.917 5.218 -25.857 1.00 77.94 149 PHE A C 1
ATOM 1190 O O . PHE A 1 149 ? 17.048 5.068 -25.401 1.00 77.94 149 PHE A O 1
ATOM 1197 N N . LYS A 1 150 ? 15.656 5.116 -27.167 1.00 78.38 150 LYS A N 1
ATOM 1198 C CA . LYS A 1 150 ? 16.685 4.860 -28.189 1.00 78.38 150 LYS A CA 1
ATOM 1199 C C . LYS A 1 150 ? 17.641 6.040 -28.355 1.00 78.38 150 LYS A C 1
ATOM 1201 O O . LYS A 1 150 ? 18.841 5.826 -28.489 1.00 78.38 150 LYS A O 1
ATOM 1206 N N . ASP A 1 151 ? 17.118 7.258 -28.273 1.00 71.75 151 ASP A N 1
ATOM 1207 C CA . ASP A 1 151 ? 17.878 8.498 -28.451 1.00 71.75 151 ASP A CA 1
ATOM 1208 C C . ASP A 1 151 ? 18.490 9.026 -27.144 1.00 71.75 151 ASP A C 1
ATOM 1210 O O . ASP A 1 151 ? 18.956 10.166 -27.118 1.00 71.75 151 ASP A O 1
ATOM 1214 N N . MET A 1 152 ? 18.468 8.217 -26.068 1.00 64.25 152 MET A N 1
ATOM 1215 C CA . MET A 1 152 ? 18.721 8.577 -24.663 1.00 64.25 152 MET A CA 1
ATOM 1216 C C . MET A 1 152 ? 19.666 9.787 -24.493 1.00 64.25 152 MET A C 1
ATOM 1218 O O . MET A 1 152 ? 20.890 9.631 -24.418 1.00 64.25 152 MET A O 1
ATOM 1222 N N . PRO A 1 153 ? 19.129 11.022 -24.412 1.00 56.72 153 PRO A N 1
ATOM 1223 C CA . PRO A 1 153 ? 19.956 12.213 -24.298 1.00 56.72 153 PRO A CA 1
ATOM 1224 C C . PRO A 1 153 ? 20.556 12.303 -22.892 1.00 56.72 153 PRO A C 1
ATOM 1226 O O . PRO A 1 153 ? 19.923 11.921 -21.909 1.00 56.72 153 PRO A O 1
ATOM 1229 N N . LYS A 1 154 ? 21.730 12.940 -22.752 1.00 55.53 154 LYS A N 1
ATOM 1230 C CA . LYS A 1 154 ? 22.390 13.206 -21.449 1.00 55.53 154 LYS A CA 1
ATOM 1231 C C . LYS A 1 154 ? 21.541 14.018 -20.449 1.00 55.53 154 LYS A C 1
ATOM 1233 O O . LYS A 1 154 ? 21.969 14.226 -19.316 1.00 55.53 154 LYS A O 1
ATOM 1238 N N . LYS A 1 155 ? 20.369 14.525 -20.846 1.00 52.31 155 LYS A N 1
ATOM 1239 C CA . LYS A 1 155 ? 19.440 15.265 -19.985 1.00 52.31 155 LYS A CA 1
ATOM 1240 C C . LYS A 1 155 ? 17.997 14.926 -20.347 1.00 52.31 155 LYS A C 1
ATOM 1242 O O . LYS A 1 155 ? 17.560 15.186 -21.463 1.00 52.31 155 LYS A O 1
ATOM 1247 N N . PHE A 1 156 ? 17.251 14.426 -19.367 1.00 54.50 156 PHE A N 1
ATOM 1248 C CA . PHE A 1 156 ? 15.798 14.307 -19.445 1.00 54.50 156 PHE A CA 1
ATOM 1249 C C . PHE A 1 156 ? 15.169 15.702 -19.573 1.00 54.50 156 PHE A C 1
ATOM 1251 O O . PHE A 1 156 ? 15.388 16.574 -18.725 1.00 54.50 156 PHE A O 1
ATOM 1258 N N . SER A 1 157 ? 14.371 15.927 -20.619 1.00 46.75 157 SER A N 1
ATOM 1259 C CA . SER A 1 157 ? 13.485 17.090 -20.676 1.00 46.75 157 SER A CA 1
ATOM 1260 C C . SER A 1 157 ? 12.393 16.927 -19.622 1.00 46.75 157 SER A C 1
ATOM 1262 O O . SER A 1 157 ? 11.759 15.876 -19.554 1.00 46.75 157 SER A O 1
ATOM 1264 N N . LYS A 1 158 ? 12.146 17.962 -18.812 1.00 49.06 158 LYS A N 1
ATOM 1265 C CA . LYS A 1 158 ? 10.997 17.985 -17.897 1.00 49.06 158 LYS A CA 1
ATOM 1266 C C . LYS A 1 158 ? 9.713 17.821 -18.710 1.00 49.06 158 LYS A C 1
ATOM 1268 O O . LYS A 1 158 ? 9.380 18.699 -19.504 1.00 49.06 158 LYS A O 1
ATOM 1273 N N . GLU A 1 159 ? 9.005 16.717 -18.502 1.00 52.91 159 GLU A N 1
ATOM 1274 C CA . GLU A 1 159 ? 7.677 16.526 -19.075 1.00 52.91 159 GLU A CA 1
ATOM 1275 C C . GLU A 1 159 ? 6.677 17.564 -18.552 1.00 52.91 159 GLU A C 1
ATOM 1277 O O . GLU A 1 159 ? 6.841 18.188 -17.495 1.00 52.91 159 GLU A O 1
ATOM 1282 N N . LYS A 1 160 ? 5.638 17.764 -19.364 1.00 47.94 160 LYS A N 1
ATOM 1283 C CA . LYS A 1 160 ? 4.573 18.749 -19.199 1.00 47.94 160 LYS A C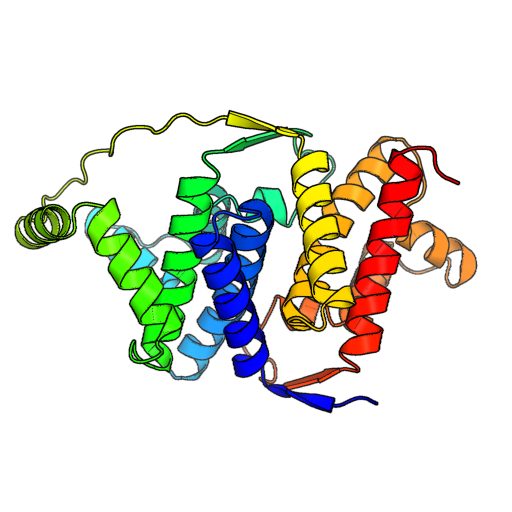A 1
ATOM 1284 C C . LYS A 1 160 ? 3.935 18.596 -17.814 1.00 47.94 160 LYS A C 1
ATOM 1286 O O . LYS A 1 160 ? 3.351 17.563 -17.507 1.00 47.94 160 LYS A O 1
ATOM 1291 N N . LYS A 1 161 ? 4.026 19.643 -16.985 1.00 51.41 161 LYS A N 1
ATOM 1292 C CA . LYS A 1 161 ? 3.324 19.722 -15.694 1.00 51.41 161 LYS A CA 1
ATOM 1293 C C . LYS A 1 161 ? 1.824 19.529 -15.925 1.00 51.41 161 LYS A C 1
ATOM 1295 O O . LYS A 1 161 ? 1.163 20.434 -16.432 1.00 51.41 161 LYS A O 1
ATOM 1300 N N . MET A 1 162 ? 1.297 18.381 -15.523 1.00 62.03 162 MET A N 1
ATOM 1301 C CA . MET A 1 162 ? -0.133 18.215 -15.298 1.00 62.03 162 MET A CA 1
ATOM 1302 C C . MET A 1 162 ? -0.573 19.024 -14.065 1.00 62.03 162 MET A C 1
ATOM 1304 O O . MET A 1 162 ? 0.236 19.387 -13.199 1.00 62.03 162 MET A O 1
ATOM 1308 N N . SER A 1 163 ? -1.853 19.408 -14.027 1.00 79.25 163 SER A N 1
ATOM 1309 C CA . SER A 1 163 ? -2.373 20.338 -13.024 1.00 79.25 163 SER A CA 1
ATOM 1310 C C . SER A 1 163 ? -2.485 19.660 -11.659 1.00 79.25 163 SER A C 1
ATOM 1312 O O . SER A 1 163 ? -3.397 18.868 -11.418 1.00 79.25 163 SER A O 1
ATOM 1314 N N . LYS A 1 164 ? -1.592 20.012 -10.733 1.00 89.94 164 LYS A N 1
ATOM 1315 C CA . LYS A 1 164 ? -1.734 19.616 -9.330 1.00 89.94 164 LYS A CA 1
ATOM 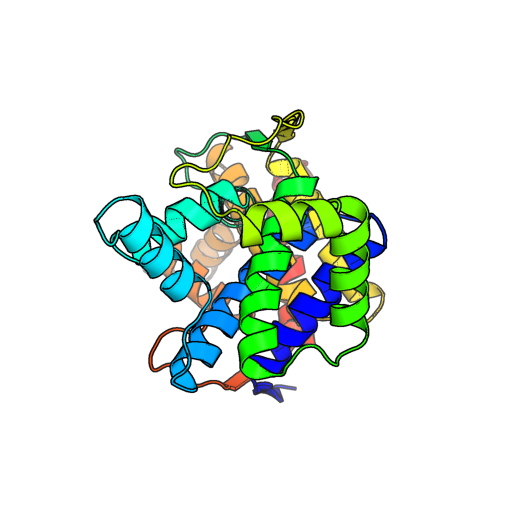1316 C C . LYS A 1 164 ? -2.982 20.260 -8.729 1.00 89.94 164 LYS A C 1
ATOM 1318 O O . LYS A 1 164 ? -3.240 21.442 -8.954 1.00 89.94 164 LYS A O 1
ATOM 1323 N N . LYS A 1 165 ? -3.713 19.502 -7.917 1.00 92.50 165 LYS A N 1
ATOM 1324 C CA . LYS A 1 165 ? -4.850 19.983 -7.123 1.00 92.50 165 LYS A CA 1
ATOM 1325 C C . LYS A 1 165 ? -4.523 19.863 -5.639 1.00 92.50 165 LYS A C 1
ATOM 1327 O O . LYS A 1 165 ? -3.711 19.029 -5.239 1.00 92.50 165 LYS A O 1
ATOM 1332 N N . THR A 1 166 ? -5.144 20.706 -4.824 1.00 95.56 166 THR A N 1
ATOM 1333 C CA . THR A 1 166 ? -5.007 20.652 -3.366 1.00 95.56 166 THR A CA 1
ATOM 1334 C C . THR A 1 166 ? -6.152 19.845 -2.775 1.00 95.56 166 THR A C 1
ATOM 1336 O O . THR A 1 166 ? -7.317 20.162 -2.994 1.00 95.56 166 THR A O 1
ATOM 1339 N N . TYR A 1 167 ? -5.810 18.827 -1.994 1.00 95.44 167 TYR A N 1
ATOM 1340 C CA . TYR A 1 167 ? -6.751 17.935 -1.329 1.00 95.44 167 TYR A CA 1
ATOM 1341 C C . TYR A 1 167 ? -6.650 18.098 0.180 1.00 95.44 167 TYR A C 1
ATOM 1343 O O . TYR A 1 167 ? -5.555 18.261 0.723 1.00 95.44 167 TYR A O 1
ATOM 1351 N N . LYS A 1 168 ? -7.785 18.009 0.877 1.00 96.06 168 LYS A N 1
ATOM 1352 C CA . LYS A 1 168 ? -7.787 17.811 2.329 1.00 96.06 168 LYS A CA 1
ATOM 1353 C C . LYS A 1 168 ? -7.343 16.383 2.609 1.00 96.06 168 LYS A C 1
ATOM 1355 O O . LYS A 1 168 ? -7.934 15.445 2.080 1.00 96.06 168 LYS A O 1
ATOM 1360 N N . ARG A 1 169 ? -6.341 16.207 3.469 1.00 95.94 169 ARG A N 1
ATOM 1361 C CA . ARG A 1 169 ? -5.848 14.869 3.830 1.00 95.94 169 ARG A CA 1
ATOM 1362 C C . ARG A 1 169 ? -6.906 14.033 4.538 1.00 95.94 169 ARG A C 1
ATOM 1364 O O . ARG A 1 169 ? -6.945 12.828 4.345 1.00 95.94 169 ARG A O 1
ATOM 1371 N N . PHE A 1 170 ? -7.807 14.691 5.267 1.00 96.62 170 PHE A N 1
ATOM 1372 C CA . PHE A 1 170 ? -9.001 14.060 5.819 1.00 96.62 170 PHE A CA 1
ATOM 1373 C C . PHE A 1 170 ? -9.837 13.363 4.736 1.00 96.62 170 PHE A C 1
ATOM 1375 O O . PHE A 1 170 ? -10.215 12.215 4.917 1.00 96.62 170 PHE A O 1
ATOM 1382 N N . ASN A 1 171 ? -10.075 14.014 3.590 1.00 96.44 171 ASN A N 1
ATOM 1383 C CA . ASN A 1 171 ? -10.864 13.423 2.503 1.00 96.44 171 ASN A CA 1
ATOM 1384 C C . ASN A 1 171 ? -10.129 12.241 1.857 1.00 96.44 171 ASN A C 1
ATOM 1386 O O . ASN A 1 171 ? -10.753 11.238 1.544 1.00 96.44 171 ASN A O 1
ATOM 1390 N N . LEU A 1 172 ? -8.802 12.332 1.699 1.00 96.56 172 LEU A N 1
ATOM 1391 C CA . LEU A 1 172 ? -7.998 11.211 1.195 1.00 96.56 172 LEU A CA 1
ATOM 1392 C C . LEU A 1 172 ? -8.113 9.983 2.113 1.00 96.56 172 LEU A C 1
ATOM 1394 O O . LEU A 1 172 ? -8.281 8.873 1.613 1.00 96.56 172 LEU A O 1
ATOM 1398 N N . ALA A 1 173 ? -8.082 10.203 3.433 1.00 97.69 173 ALA A N 1
ATOM 1399 C CA . ALA A 1 173 ? -8.278 9.170 4.449 1.00 97.69 173 ALA A CA 1
ATOM 1400 C C . ALA A 1 173 ? -9.713 8.630 4.498 1.00 97.69 173 ALA A C 1
ATOM 1402 O O . ALA A 1 173 ? -9.915 7.430 4.662 1.00 97.69 173 ALA A O 1
ATOM 1403 N N . ALA A 1 174 ? -10.714 9.494 4.318 1.00 97.69 174 ALA A N 1
ATOM 1404 C CA . ALA A 1 174 ? -12.115 9.087 4.245 1.00 97.69 174 ALA A CA 1
ATOM 1405 C C . ALA A 1 174 ? -12.362 8.159 3.053 1.00 97.69 174 ALA A C 1
ATOM 1407 O O . ALA A 1 174 ? -12.956 7.103 3.237 1.00 97.69 174 ALA A O 1
ATOM 1408 N N . ASN A 1 175 ? -11.818 8.487 1.879 1.00 97.19 175 ASN A N 1
ATOM 1409 C CA . ASN A 1 175 ? -11.920 7.637 0.692 1.00 97.19 175 ASN A CA 1
ATOM 1410 C C . ASN A 1 175 ? -11.233 6.272 0.888 1.00 97.19 175 ASN A C 1
ATOM 1412 O O . ASN A 1 175 ? -11.783 5.241 0.500 1.00 97.19 175 ASN A O 1
ATOM 1416 N N . GLN A 1 176 ? -10.060 6.248 1.539 1.00 98.38 176 GLN A N 1
ATOM 1417 C CA . GLN A 1 176 ? -9.374 4.997 1.891 1.00 98.38 176 GLN A CA 1
ATOM 1418 C C . GLN A 1 176 ? -10.235 4.131 2.819 1.00 98.38 176 GLN A C 1
ATOM 1420 O O . GLN A 1 176 ? -10.379 2.932 2.583 1.00 98.38 176 GLN A O 1
ATOM 1425 N N . LEU A 1 177 ? -10.825 4.727 3.863 1.00 98.56 177 LEU A N 1
ATOM 1426 C CA . LEU A 1 177 ? -11.699 4.012 4.793 1.00 98.56 177 LEU A CA 1
ATOM 1427 C C . LEU A 1 177 ? -12.976 3.512 4.103 1.00 98.56 177 LEU A C 1
ATOM 1429 O O . LEU A 1 177 ? -13.369 2.369 4.314 1.00 98.56 177 LEU A O 1
ATOM 1433 N N . GLU A 1 178 ? -13.601 4.327 3.255 1.00 98.44 178 GLU A N 1
ATOM 1434 C CA . GLU A 1 178 ? -14.777 3.936 2.474 1.00 98.44 178 GLU A CA 1
ATOM 1435 C C . GLU A 1 178 ? -14.465 2.751 1.551 1.00 98.44 178 GLU A C 1
ATOM 1437 O O . GLU A 1 178 ? -15.196 1.760 1.544 1.00 98.44 178 GLU A O 1
ATOM 1442 N N . THR A 1 179 ? -13.335 2.796 0.841 1.00 98.50 179 THR A N 1
ATOM 1443 C CA . THR A 1 179 ? -12.877 1.691 -0.012 1.00 98.50 179 THR A CA 1
ATOM 1444 C C . THR A 1 179 ? -12.595 0.430 0.806 1.00 98.50 179 THR A C 1
ATOM 1446 O O . THR A 1 179 ? -12.981 -0.662 0.389 1.00 98.50 179 THR A O 1
ATOM 1449 N N . ALA A 1 180 ? -11.980 0.559 1.986 1.00 98.69 180 ALA A N 1
ATOM 1450 C CA . ALA A 1 180 ? -11.747 -0.563 2.894 1.00 98.69 180 ALA A CA 1
ATOM 1451 C C . ALA A 1 180 ? -13.068 -1.211 3.344 1.00 98.69 180 ALA A C 1
ATOM 1453 O O . ALA A 1 180 ? -13.209 -2.430 3.286 1.00 98.69 180 ALA A O 1
ATOM 1454 N N . ILE A 1 181 ? -14.060 -0.404 3.731 1.00 98.69 181 ILE A N 1
ATOM 1455 C CA . ILE A 1 181 ? -15.391 -0.895 4.111 1.00 98.69 181 ILE A CA 1
ATOM 1456 C C . ILE A 1 181 ? -16.058 -1.589 2.921 1.00 98.69 181 ILE A C 1
ATOM 1458 O O . ILE A 1 181 ? -16.563 -2.697 3.081 1.00 98.69 181 ILE A O 1
ATOM 1462 N N . MET A 1 182 ? -16.015 -0.990 1.727 1.00 98.31 182 MET A N 1
ATOM 1463 C CA . MET A 1 182 ? -16.583 -1.571 0.507 1.00 98.31 182 MET A CA 1
ATOM 1464 C C . MET A 1 182 ? -15.968 -2.946 0.209 1.00 98.31 182 MET A C 1
ATOM 1466 O O . MET A 1 182 ? -16.692 -3.922 0.008 1.00 98.31 182 MET A O 1
ATOM 1470 N N . LEU A 1 183 ? -14.637 -3.053 0.228 1.00 98.25 183 LEU A N 1
ATOM 1471 C CA . LEU A 1 183 ? -13.938 -4.322 0.009 1.00 98.25 183 LEU A CA 1
ATOM 1472 C C . LEU A 1 183 ? -14.331 -5.355 1.070 1.00 98.25 183 LEU A C 1
ATOM 1474 O O . LEU A 1 183 ? -14.581 -6.512 0.741 1.00 98.25 183 LEU A O 1
ATOM 1478 N N . PHE A 1 184 ? -14.459 -4.945 2.332 1.00 98.50 184 PHE A N 1
ATOM 1479 C CA . PHE A 1 184 ? -14.871 -5.847 3.400 1.00 98.50 184 PHE A CA 1
ATOM 1480 C C . PHE A 1 184 ? -16.279 -6.416 3.162 1.00 98.50 184 PHE A C 1
ATOM 1482 O O . PHE A 1 184 ? -16.442 -7.638 3.082 1.00 98.50 184 PHE A O 1
ATOM 1489 N N . ILE A 1 185 ? -17.275 -5.544 2.966 1.00 98.19 185 ILE A N 1
ATOM 1490 C CA . ILE A 1 185 ? -18.687 -5.943 2.818 1.00 98.19 185 ILE A CA 1
ATOM 1491 C C . ILE A 1 185 ? -18.959 -6.733 1.533 1.00 98.19 185 ILE A C 1
ATOM 1493 O O . ILE A 1 185 ? -19.882 -7.539 1.500 1.00 98.19 185 ILE A O 1
ATOM 1497 N N . THR A 1 186 ? -18.164 -6.522 0.480 1.00 97.31 186 THR A N 1
ATOM 1498 C CA . THR A 1 186 ? -18.313 -7.231 -0.805 1.00 97.31 186 THR A CA 1
ATOM 1499 C C . THR A 1 186 ? -17.479 -8.507 -0.901 1.00 97.31 186 THR A C 1
ATOM 1501 O O . THR A 1 186 ? -17.475 -9.148 -1.948 1.00 97.31 186 THR A O 1
ATOM 1504 N N . GLY A 1 187 ? -16.774 -8.897 0.167 1.00 96.75 187 GLY A N 1
ATOM 1505 C CA . GLY A 1 187 ? -15.919 -10.089 0.143 1.00 96.75 187 GLY A CA 1
ATOM 1506 C C . GLY A 1 187 ? -14.630 -9.923 -0.674 1.00 96.75 187 GLY A C 1
ATOM 1507 O O . GLY A 1 187 ? -14.049 -10.913 -1.098 1.00 96.75 187 GLY A O 1
ATOM 1508 N N . GLY A 1 188 ? -14.187 -8.686 -0.915 1.00 96.44 188 GLY A N 1
ATOM 1509 C CA . GLY A 1 188 ? -12.925 -8.374 -1.588 1.00 96.44 188 GLY A CA 1
ATOM 1510 C C . GLY A 1 188 ? -11.675 -8.630 -0.736 1.00 96.44 188 GLY A C 1
ATOM 1511 O O . GLY A 1 188 ? -11.752 -9.082 0.408 1.00 96.44 188 GLY A O 1
ATOM 1512 N N . ASP A 1 189 ? -10.508 -8.296 -1.292 1.00 97.44 189 ASP A N 1
ATOM 1513 C CA . ASP A 1 189 ? -9.196 -8.560 -0.687 1.00 97.44 189 ASP A CA 1
ATOM 1514 C C . ASP A 1 189 ? -9.038 -7.946 0.718 1.00 97.44 189 ASP A C 1
ATOM 1516 O O . ASP A 1 189 ? -8.982 -6.724 0.894 1.00 97.44 189 ASP A O 1
ATOM 1520 N N . ARG A 1 190 ? -8.911 -8.814 1.726 1.00 98.31 190 ARG A N 1
ATOM 1521 C CA . ARG A 1 190 ? -8.766 -8.433 3.134 1.00 98.31 190 ARG A CA 1
ATOM 1522 C C . ARG A 1 190 ? -7.403 -7.815 3.449 1.00 98.31 190 ARG A C 1
ATOM 1524 O O . ARG A 1 190 ? -7.336 -6.949 4.321 1.00 98.31 190 ARG A O 1
ATOM 1531 N N . PHE A 1 191 ? -6.338 -8.158 2.721 1.00 98.56 191 PHE A N 1
ATOM 1532 C CA . PHE A 1 191 ? -5.040 -7.498 2.899 1.00 98.56 191 PHE A CA 1
ATOM 1533 C C . PHE A 1 191 ? -5.106 -6.027 2.491 1.00 98.56 191 PHE A C 1
ATOM 1535 O O . PHE A 1 191 ? -4.532 -5.159 3.159 1.00 98.56 191 PHE A O 1
ATOM 1542 N N . SER A 1 192 ? -5.844 -5.730 1.420 1.00 98.56 192 SER A N 1
ATOM 1543 C CA . SER A 1 192 ? -6.142 -4.358 1.021 1.00 98.56 192 SER A CA 1
ATOM 1544 C C . SER A 1 192 ? -7.001 -3.632 2.054 1.00 98.56 192 SER A C 1
ATOM 1546 O O . SER A 1 192 ? -6.694 -2.485 2.383 1.00 98.56 192 SER A O 1
ATOM 1548 N N . VAL A 1 193 ? -8.017 -4.291 2.628 1.00 98.75 193 VAL A N 1
ATOM 1549 C CA . VAL A 1 193 ? -8.835 -3.719 3.718 1.00 98.75 193 VAL A CA 1
ATOM 1550 C C . VAL A 1 193 ? -7.958 -3.274 4.890 1.00 98.75 193 VAL A C 1
ATOM 1552 O O . VAL A 1 193 ? -8.018 -2.110 5.295 1.00 98.75 193 VAL A O 1
ATOM 1555 N N . ILE A 1 194 ? -7.112 -4.175 5.399 1.00 98.75 194 ILE A N 1
ATOM 1556 C CA . ILE A 1 194 ? -6.218 -3.920 6.539 1.00 98.75 194 ILE A CA 1
ATOM 1557 C C . ILE A 1 194 ? -5.294 -2.730 6.244 1.00 98.75 194 ILE A C 1
ATOM 1559 O O . ILE A 1 194 ? -5.165 -1.806 7.055 1.00 98.75 194 ILE A O 1
ATOM 1563 N N . THR A 1 195 ? -4.672 -2.715 5.063 1.00 98.50 195 THR A N 1
ATOM 1564 C CA . THR A 1 195 ? -3.732 -1.660 4.667 1.00 98.50 195 THR A CA 1
ATOM 1565 C C . THR A 1 195 ? -4.400 -0.296 4.549 1.00 98.50 195 THR A C 1
ATOM 1567 O O . THR A 1 195 ? -3.861 0.6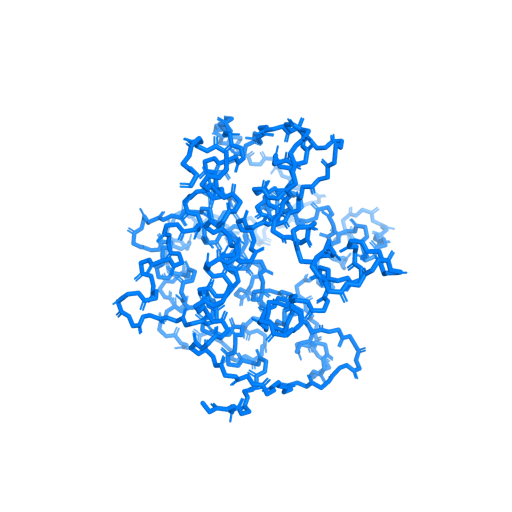85 5.077 1.00 98.50 195 THR A O 1
ATOM 1570 N N . LEU A 1 196 ? -5.561 -0.226 3.893 1.00 98.69 196 LEU A N 1
ATOM 1571 C CA . LEU A 1 196 ? -6.301 1.017 3.678 1.00 98.69 196 LEU A CA 1
ATOM 1572 C C . LEU A 1 196 ? -6.849 1.585 4.985 1.00 98.69 196 LEU A C 1
ATOM 1574 O O . LEU A 1 196 ? -6.590 2.749 5.296 1.00 98.69 196 LEU A O 1
ATOM 1578 N N . ALA A 1 197 ? -7.526 0.762 5.790 1.00 98.56 197 ALA A N 1
ATOM 1579 C CA . ALA A 1 197 ? -8.052 1.192 7.082 1.00 98.56 197 ALA A CA 1
ATOM 1580 C C . ALA A 1 197 ? -6.919 1.630 8.023 1.00 98.56 197 ALA A C 1
ATOM 1582 O O . ALA A 1 197 ? -6.993 2.687 8.651 1.00 98.56 197 ALA A O 1
ATOM 1583 N N . GLY A 1 198 ? -5.811 0.881 8.051 1.00 97.94 198 GLY A N 1
ATOM 1584 C CA . GLY A 1 198 ? -4.638 1.246 8.835 1.00 97.94 198 GLY A CA 1
ATOM 1585 C C . GLY A 1 198 ? -3.944 2.526 8.357 1.00 97.94 198 GLY A C 1
ATOM 1586 O O . GLY A 1 198 ? -3.307 3.200 9.159 1.00 97.94 198 GLY A O 1
ATOM 1587 N N . ALA A 1 199 ? -3.996 2.864 7.064 1.00 97.31 199 ALA A N 1
ATOM 1588 C CA . ALA A 1 199 ? -3.469 4.132 6.546 1.00 97.31 199 ALA A CA 1
ATOM 1589 C C . ALA A 1 199 ? -4.393 5.316 6.885 1.00 97.31 199 ALA A C 1
ATOM 1591 O O . ALA A 1 199 ? -3.911 6.352 7.349 1.00 97.31 199 ALA A O 1
ATOM 1592 N N . ALA A 1 200 ? -5.707 5.128 6.739 1.00 98.12 200 ALA A N 1
ATOM 1593 C CA . ALA A 1 200 ? -6.713 6.118 7.105 1.00 98.12 200 ALA A CA 1
ATOM 1594 C C . ALA A 1 200 ? -6.648 6.465 8.603 1.00 98.12 200 ALA A C 1
ATOM 1596 O O . ALA A 1 200 ? -6.633 7.642 8.970 1.00 98.12 200 ALA A O 1
ATOM 1597 N N . ASP A 1 201 ? -6.519 5.450 9.466 1.00 97.75 201 ASP A N 1
ATOM 1598 C CA . ASP A 1 201 ? -6.390 5.627 10.914 1.00 97.75 201 ASP A CA 1
ATOM 1599 C C . ASP A 1 201 ? -5.209 6.523 11.303 1.00 97.75 201 ASP A C 1
ATOM 1601 O O . ASP A 1 201 ? -5.366 7.391 12.155 1.00 97.75 201 ASP A O 1
ATOM 1605 N N . VAL A 1 202 ? -4.044 6.379 10.657 1.00 95.44 202 VAL A N 1
ATOM 1606 C CA . VAL A 1 202 ? -2.875 7.234 10.944 1.00 95.44 202 VAL A CA 1
ATOM 1607 C C . VAL A 1 202 ? -3.214 8.713 10.745 1.00 95.44 202 VAL A C 1
ATOM 1609 O O . VAL A 1 202 ? -2.810 9.555 11.547 1.00 95.44 202 VAL A O 1
ATOM 1612 N N . ILE A 1 203 ? -3.973 9.036 9.697 1.00 96.75 203 ILE A N 1
ATOM 1613 C CA . ILE A 1 203 ? -4.377 10.411 9.393 1.00 96.75 203 ILE A CA 1
ATOM 1614 C C . ILE A 1 203 ? -5.456 10.888 10.372 1.00 96.75 203 ILE A C 1
ATOM 1616 O O . ILE A 1 203 ? -5.332 11.984 10.922 1.00 96.75 203 ILE A O 1
ATOM 1620 N N . PHE A 1 204 ? -6.496 10.088 10.625 1.00 97.38 204 PHE A N 1
ATOM 1621 C CA . PHE A 1 204 ? -7.561 10.473 11.558 1.00 97.38 204 PHE A CA 1
ATOM 1622 C C . PHE A 1 204 ? -7.049 10.634 12.986 1.00 97.38 204 PHE A C 1
ATOM 1624 O O . PHE A 1 204 ? -7.357 11.628 13.632 1.00 97.38 204 PHE A O 1
ATOM 1631 N N . SER A 1 205 ? -6.229 9.700 13.459 1.00 95.56 205 SER A N 1
ATOM 1632 C CA . SER A 1 205 ? -5.619 9.730 14.787 1.00 95.56 205 SER A CA 1
ATOM 1633 C C . SER A 1 205 ? -4.841 11.026 15.030 1.00 95.56 205 SER A C 1
ATOM 1635 O O . SER A 1 205 ? -4.992 11.659 16.074 1.00 95.56 205 SER A O 1
ATOM 1637 N N . GLU A 1 206 ? -4.074 11.476 14.036 1.00 96.00 206 GLU A N 1
ATOM 1638 C CA . GLU A 1 206 ? -3.332 12.734 14.108 1.00 96.00 206 GLU A CA 1
ATOM 1639 C C . GLU A 1 206 ? -4.257 13.962 14.086 1.00 96.00 206 GLU A C 1
ATOM 1641 O O . GLU A 1 206 ? -4.035 14.909 14.838 1.00 96.00 206 GLU A O 1
ATOM 1646 N N . PHE A 1 207 ? -5.335 13.957 13.296 1.00 96.06 207 PHE A N 1
ATOM 1647 C CA . PHE A 1 207 ? -6.341 15.024 13.365 1.00 96.06 207 PHE A CA 1
ATOM 1648 C C . PHE A 1 207 ? -7.050 15.082 14.727 1.00 96.06 207 PHE A C 1
ATOM 1650 O O . PHE A 1 207 ? -7.265 16.177 15.240 1.00 96.06 207 PHE A O 1
ATOM 1657 N N . VAL A 1 208 ? -7.372 13.934 15.334 1.00 95.75 208 VAL A N 1
ATOM 1658 C CA . VAL A 1 208 ? -7.991 13.873 16.671 1.00 95.75 208 VAL A CA 1
ATOM 1659 C C . VAL A 1 208 ? -7.057 14.493 17.712 1.00 95.75 208 VAL A C 1
ATOM 1661 O O . VAL A 1 208 ? -7.480 15.362 18.472 1.00 95.75 208 VAL A O 1
ATOM 1664 N N . ILE A 1 209 ? -5.766 14.139 17.678 1.00 93.88 209 ILE A N 1
ATOM 1665 C CA . ILE A 1 209 ? -4.751 14.729 18.565 1.00 93.88 209 ILE A CA 1
ATOM 1666 C C . ILE A 1 209 ? -4.699 16.256 18.406 1.00 93.88 209 ILE A C 1
ATOM 1668 O O . ILE A 1 209 ? -4.634 16.982 19.397 1.00 93.88 209 ILE A O 1
ATOM 1672 N N . ARG A 1 210 ? -4.749 16.765 17.169 1.00 93.38 210 ARG A N 1
ATOM 1673 C CA . ARG A 1 210 ? -4.718 18.213 16.895 1.00 93.38 210 ARG A CA 1
ATOM 1674 C C . ARG A 1 210 ? -5.946 18.961 17.401 1.00 93.38 210 ARG A C 1
ATOM 1676 O O . ARG A 1 210 ? -5.827 20.141 17.714 1.00 93.38 210 ARG A O 1
ATOM 1683 N N . ASN A 1 211 ? -7.088 18.288 17.513 1.00 93.00 211 ASN A N 1
ATOM 1684 C CA . ASN A 1 211 ? -8.288 18.845 18.135 1.00 93.00 211 ASN A CA 1
ATOM 1685 C C . ASN A 1 211 ? -8.211 18.849 19.675 1.00 93.00 211 ASN A C 1
ATOM 1687 O O . ASN A 1 211 ? -9.164 19.261 20.329 1.00 93.00 211 ASN A O 1
ATOM 1691 N N . GLY A 1 212 ? -7.096 18.398 20.265 1.00 91.38 212 GLY A N 1
ATOM 1692 C CA . GLY A 1 212 ? -6.954 18.249 21.714 1.00 91.38 212 GLY A CA 1
ATOM 1693 C C . GLY A 1 212 ? -7.752 17.070 22.275 1.00 91.38 212 GLY A C 1
ATOM 1694 O O . GLY A 1 212 ? -7.980 17.001 23.481 1.00 91.38 212 GLY A O 1
ATOM 1695 N N . GLU A 1 213 ? -8.189 16.153 21.412 1.00 92.56 213 GLU A N 1
ATOM 1696 C CA . GLU A 1 213 ? -8.975 14.985 21.783 1.00 92.56 213 GLU A CA 1
ATOM 1697 C C . GLU A 1 213 ? -8.112 13.722 21.891 1.00 92.56 213 GLU A C 1
ATOM 1699 O O . GLU A 1 213 ? -7.012 13.616 21.347 1.00 92.56 213 GLU A O 1
ATOM 1704 N N . GLU A 1 214 ? -8.648 12.721 22.586 1.00 91.75 214 GLU A N 1
ATOM 1705 C CA . GLU A 1 214 ? -8.025 11.406 22.724 1.00 91.75 214 GLU A CA 1
ATOM 1706 C C . GLU A 1 214 ? -8.419 10.497 21.570 1.00 91.75 214 GLU A C 1
ATOM 1708 O O . GLU A 1 214 ? -9.609 10.241 21.343 1.00 91.75 214 GLU A O 1
ATOM 1713 N N . ASN A 1 215 ? -7.417 9.971 20.871 1.00 92.50 215 ASN A N 1
ATOM 1714 C CA . ASN A 1 215 ? -7.633 8.991 19.815 1.00 92.50 215 ASN A CA 1
ATOM 1715 C C . ASN A 1 215 ? -7.931 7.590 20.388 1.00 92.50 215 ASN A C 1
ATOM 1717 O O . ASN A 1 215 ? -7.965 7.357 21.603 1.00 92.50 215 ASN A O 1
ATOM 1721 N N . PHE A 1 216 ? -8.170 6.634 19.492 1.00 91.75 216 PHE A N 1
ATOM 1722 C CA . PHE A 1 216 ? -8.396 5.231 19.841 1.00 91.75 216 PHE A CA 1
ATOM 1723 C C . PHE A 1 216 ? -7.286 4.656 20.736 1.00 91.75 216 PHE A C 1
ATOM 1725 O O . PHE A 1 216 ? -7.577 4.050 21.768 1.00 91.75 216 PHE A O 1
ATOM 1732 N N . THR A 1 217 ? -6.019 4.882 20.376 1.00 90.56 217 THR A N 1
ATOM 1733 C CA . THR A 1 217 ? -4.871 4.385 21.143 1.00 90.56 217 THR A CA 1
ATOM 1734 C C . THR A 1 217 ? -4.874 4.965 22.552 1.00 90.56 217 THR A C 1
ATOM 1736 O O . THR A 1 217 ? -4.792 4.195 23.502 1.00 90.56 217 THR A O 1
ATOM 1739 N N . ASP A 1 218 ? -5.050 6.282 22.705 1.00 89.94 218 ASP A N 1
ATOM 1740 C CA . ASP A 1 218 ? -5.125 6.974 24.002 1.00 89.94 218 ASP A CA 1
ATOM 1741 C C . ASP A 1 218 ? -6.225 6.395 24.900 1.00 89.94 218 ASP A C 1
ATOM 1743 O O . ASP A 1 218 ? -6.015 6.155 26.093 1.00 89.94 218 ASP A O 1
ATOM 1747 N N . SER A 1 219 ? -7.380 6.095 24.301 1.00 88.00 219 SER A N 1
ATOM 1748 C CA . SER A 1 219 ? -8.513 5.479 24.994 1.00 88.00 219 SER A CA 1
ATOM 1749 C C . SER A 1 219 ? -8.163 4.089 25.547 1.00 88.00 219 SER A C 1
ATOM 1751 O O . SER A 1 219 ? -8.625 3.724 26.629 1.00 88.00 219 SER A O 1
ATOM 1753 N N . LEU A 1 220 ? -7.318 3.322 24.847 1.00 86.19 220 LEU A N 1
ATOM 1754 C CA . LEU A 1 220 ? -6.816 2.028 25.319 1.00 86.19 220 LEU A CA 1
ATOM 1755 C C . LEU A 1 220 ? -5.733 2.166 26.397 1.00 86.19 220 LEU A C 1
ATOM 1757 O O . LEU A 1 220 ? -5.772 1.412 27.370 1.00 86.19 220 LEU A O 1
ATOM 1761 N N . ILE A 1 221 ? -4.815 3.139 26.284 1.00 86.31 221 ILE A N 1
ATOM 1762 C CA . ILE A 1 221 ? -3.787 3.395 27.318 1.00 86.31 221 ILE A CA 1
ATOM 1763 C C . ILE A 1 221 ? -4.457 3.633 28.671 1.00 86.31 221 ILE A C 1
ATOM 1765 O O . ILE A 1 221 ? -4.088 3.019 29.674 1.00 86.31 221 ILE A O 1
ATOM 1769 N N . LYS A 1 222 ? -5.484 4.493 28.685 1.00 84.12 222 LYS A N 1
ATOM 1770 C CA . LYS A 1 222 ? -6.238 4.826 29.897 1.00 84.12 222 LYS A CA 1
ATOM 1771 C C . LYS A 1 222 ? -6.912 3.621 30.541 1.00 84.12 222 LYS A C 1
ATOM 1773 O O . LYS A 1 222 ? -6.985 3.574 31.766 1.00 84.12 222 LYS A O 1
ATOM 1778 N N . LYS A 1 223 ? -7.413 2.683 29.732 1.00 80.44 223 LYS A N 1
ATOM 1779 C CA . LYS A 1 223 ? -8.105 1.486 30.220 1.00 80.44 223 LYS A CA 1
ATOM 1780 C C . LYS A 1 223 ? -7.142 0.418 30.734 1.00 80.44 223 LYS A C 1
ATOM 1782 O O . LYS A 1 223 ? -7.451 -0.205 31.741 1.00 80.44 223 LYS A O 1
ATOM 1787 N N . ASN A 1 224 ? -5.993 0.228 30.076 1.00 70.44 224 ASN A N 1
ATOM 1788 C CA . ASN A 1 224 ? -5.228 -1.011 30.234 1.00 70.44 224 ASN A CA 1
ATOM 1789 C C . ASN A 1 224 ? -3.786 -0.861 30.738 1.00 70.44 224 ASN A C 1
ATOM 1791 O O . ASN A 1 224 ? -3.272 -1.853 31.237 1.00 70.44 224 ASN A O 1
ATOM 1795 N N . ASN A 1 225 ? -3.094 0.285 30.609 1.00 63.44 225 ASN A N 1
ATOM 1796 C CA . ASN A 1 225 ? -1.667 0.358 30.986 1.00 63.44 225 ASN A CA 1
ATOM 1797 C C . ASN A 1 225 ? -1.090 1.789 31.018 1.00 63.44 225 ASN A C 1
ATOM 1799 O O . ASN A 1 225 ? -0.689 2.325 29.986 1.00 63.44 225 ASN A O 1
ATOM 1803 N N . LYS A 1 226 ? -0.928 2.384 32.211 1.00 66.25 226 LYS A N 1
ATOM 1804 C CA . LYS A 1 226 ? -0.391 3.756 32.381 1.00 66.25 226 LYS A CA 1
ATOM 1805 C C . LYS A 1 226 ? 1.125 3.907 32.146 1.00 66.25 226 LYS A C 1
ATOM 1807 O O . LYS A 1 226 ? 1.611 5.032 32.124 1.00 66.25 226 LYS A O 1
ATOM 1812 N N . HIS A 1 227 ? 1.875 2.813 31.984 1.00 77.81 227 HIS A N 1
ATOM 1813 C CA . HIS A 1 227 ? 3.349 2.839 31.936 1.00 77.81 227 HIS A CA 1
ATOM 1814 C C . HIS A 1 227 ? 3.959 2.769 30.528 1.00 77.81 227 HIS A C 1
ATOM 1816 O O . HIS A 1 227 ? 5.167 2.941 30.384 1.00 77.81 227 HIS A O 1
ATOM 1822 N N . ARG A 1 228 ? 3.158 2.512 29.487 1.00 82.00 228 ARG A N 1
ATOM 1823 C CA . ARG A 1 228 ? 3.646 2.372 28.105 1.00 82.00 228 ARG A CA 1
ATOM 1824 C C . ARG A 1 228 ? 3.351 3.626 27.295 1.00 82.00 228 ARG A C 1
ATOM 1826 O O . ARG A 1 228 ? 2.336 4.290 27.497 1.00 82.00 228 ARG A O 1
ATOM 1833 N N . THR A 1 229 ? 4.236 3.948 26.357 1.00 85.81 229 THR A N 1
ATOM 1834 C CA . THR A 1 229 ? 4.049 5.113 25.487 1.00 85.81 229 THR A CA 1
ATOM 1835 C C . THR A 1 229 ? 2.981 4.839 24.425 1.00 85.81 229 THR A C 1
ATOM 1837 O O . THR A 1 229 ? 2.758 3.696 24.014 1.00 85.81 229 THR A O 1
ATOM 1840 N N . ARG A 1 230 ? 2.358 5.904 23.904 1.00 85.31 230 ARG A N 1
ATOM 1841 C CA . ARG A 1 230 ? 1.412 5.819 22.776 1.00 85.31 230 ARG A CA 1
ATOM 1842 C C . ARG A 1 230 ? 2.003 5.096 21.570 1.00 85.31 230 ARG A C 1
ATOM 1844 O O . ARG A 1 230 ? 1.301 4.338 20.911 1.00 85.31 230 ARG A O 1
ATOM 1851 N N . GLN A 1 231 ? 3.286 5.313 21.291 1.00 86.94 231 GLN A N 1
ATOM 1852 C CA . GLN A 1 231 ? 3.970 4.669 20.174 1.00 86.94 231 GLN A CA 1
ATOM 1853 C C . GLN A 1 231 ? 4.091 3.154 20.376 1.00 86.94 231 GLN A C 1
ATOM 1855 O O . GLN A 1 231 ? 3.856 2.405 19.433 1.00 86.94 231 GLN A O 1
ATOM 1860 N N . GLN A 1 232 ? 4.414 2.700 21.591 1.00 88.69 232 GLN A N 1
ATOM 1861 C CA . GLN A 1 232 ? 4.525 1.271 21.903 1.00 88.69 232 GLN A CA 1
ATOM 1862 C C . GLN A 1 232 ? 3.175 0.563 21.771 1.00 88.69 232 GLN A C 1
ATOM 1864 O O . GLN A 1 232 ? 3.083 -0.449 21.084 1.00 88.69 232 GLN A O 1
ATOM 1869 N N . ILE A 1 233 ? 2.123 1.129 22.372 1.00 89.50 233 ILE A N 1
ATOM 1870 C CA . ILE A 1 233 ? 0.771 0.555 22.305 1.00 89.50 233 ILE A CA 1
ATOM 1871 C C . ILE A 1 233 ? 0.232 0.620 20.870 1.00 89.50 233 ILE A C 1
ATOM 1873 O O . ILE A 1 233 ? -0.324 -0.350 20.370 1.00 89.50 233 ILE A O 1
ATOM 1877 N N . GLY A 1 234 ? 0.438 1.737 20.167 1.00 90.31 234 GLY A N 1
ATOM 1878 C CA . GLY A 1 234 ? 0.030 1.873 18.769 1.00 90.31 234 GLY A CA 1
ATOM 1879 C C . GLY A 1 234 ? 0.718 0.863 17.847 1.00 90.31 234 GLY A C 1
ATOM 1880 O O . GLY A 1 234 ? 0.068 0.320 16.955 1.00 90.31 234 GLY A O 1
ATOM 1881 N N . ARG A 1 235 ? 2.009 0.581 18.076 1.00 90.88 235 ARG A N 1
ATOM 1882 C CA . ARG A 1 235 ? 2.752 -0.445 17.335 1.00 90.88 235 ARG A CA 1
ATOM 1883 C C . ARG A 1 235 ? 2.188 -1.838 17.599 1.00 90.88 235 ARG A C 1
ATOM 1885 O O . ARG A 1 235 ? 1.848 -2.516 16.643 1.00 90.88 235 ARG A O 1
ATOM 1892 N N . GLU A 1 236 ? 2.000 -2.207 18.860 1.00 91.69 236 GLU A N 1
ATOM 1893 C CA . GLU A 1 236 ? 1.434 -3.504 19.255 1.00 91.69 236 GLU A CA 1
ATOM 1894 C C . GLU A 1 236 ? 0.028 -3.737 18.690 1.00 91.69 236 GLU A C 1
ATOM 1896 O O . GLU A 1 236 ? -0.257 -4.818 18.185 1.00 91.69 236 GLU A O 1
ATOM 1901 N N . ILE A 1 237 ? -0.839 -2.719 18.706 1.00 92.62 237 ILE A N 1
ATOM 1902 C CA . ILE A 1 237 ? -2.162 -2.799 18.071 1.00 92.62 237 ILE A CA 1
ATOM 1903 C C . ILE A 1 237 ? -2.015 -3.035 16.566 1.00 92.62 237 ILE A C 1
ATOM 1905 O O . ILE A 1 237 ? -2.713 -3.871 16.003 1.00 92.62 237 ILE A O 1
ATOM 1909 N N . ASN A 1 238 ? -1.119 -2.304 15.898 1.00 94.25 238 ASN A N 1
ATOM 1910 C CA . ASN A 1 238 ? -0.897 -2.477 14.464 1.00 94.25 238 ASN A CA 1
ATOM 1911 C C . ASN A 1 238 ? -0.298 -3.847 14.122 1.00 94.25 238 ASN A C 1
ATOM 1913 O O . ASN A 1 238 ? -0.618 -4.380 13.062 1.00 94.25 238 ASN A O 1
ATOM 1917 N N . ASP A 1 239 ? 0.553 -4.400 14.985 1.00 94.00 239 ASP A N 1
ATOM 1918 C CA . ASP A 1 239 ? 1.104 -5.748 14.836 1.00 94.00 239 ASP A CA 1
ATOM 1919 C C . ASP A 1 239 ? -0.004 -6.796 15.021 1.00 94.00 239 ASP A C 1
ATOM 1921 O O . ASP A 1 239 ? -0.180 -7.653 14.161 1.00 94.00 239 ASP A O 1
ATOM 1925 N N . THR A 1 240 ? -0.823 -6.651 16.070 1.00 94.25 240 THR A N 1
ATOM 1926 C CA . THR A 1 240 ? -1.961 -7.542 16.374 1.00 94.25 240 THR A CA 1
ATOM 1927 C C . THR A 1 240 ? -2.995 -7.559 15.247 1.00 94.25 240 THR A C 1
ATOM 1929 O O . THR A 1 240 ? -3.506 -8.610 14.889 1.00 94.25 240 THR A O 1
ATOM 1932 N N . LEU A 1 241 ? -3.291 -6.398 14.656 1.00 96.00 241 LEU A N 1
ATOM 1933 C CA . LEU A 1 241 ? -4.243 -6.267 13.547 1.00 96.00 241 LEU A CA 1
ATOM 1934 C C . LEU A 1 241 ? -3.616 -6.554 12.170 1.00 96.00 241 LEU A C 1
ATOM 1936 O O . LEU A 1 241 ? -4.203 -6.207 11.145 1.00 96.00 241 LEU A O 1
ATOM 1940 N N . GLY A 1 242 ? -2.386 -7.075 12.115 1.00 95.62 242 GLY A N 1
ATOM 1941 C CA . GLY A 1 242 ? -1.695 -7.392 10.864 1.00 95.62 242 GLY A CA 1
ATOM 1942 C C . GLY A 1 242 ? -1.361 -6.190 9.971 1.00 95.62 242 GLY A C 1
ATOM 1943 O O . GLY A 1 242 ? -0.914 -6.375 8.839 1.00 95.62 242 GLY A O 1
ATOM 1944 N N . ILE A 1 243 ? -1.532 -4.951 10.446 1.00 96.44 243 ILE A N 1
ATOM 1945 C CA . ILE A 1 243 ? -1.326 -3.723 9.663 1.00 96.44 243 ILE A CA 1
ATOM 1946 C C . ILE A 1 243 ? 0.134 -3.587 9.243 1.00 96.44 243 ILE A C 1
ATOM 1948 O O . ILE A 1 243 ? 0.410 -3.274 8.086 1.00 96.44 243 ILE A O 1
ATOM 1952 N N . ASN A 1 244 ? 1.073 -3.812 10.164 1.00 94.75 244 ASN A N 1
ATOM 1953 C CA . ASN A 1 244 ? 2.497 -3.724 9.836 1.00 94.75 244 ASN A CA 1
ATOM 1954 C C . ASN A 1 244 ? 2.913 -4.886 8.928 1.00 94.75 244 ASN A C 1
ATOM 1956 O O . ASN A 1 244 ? 3.614 -4.672 7.939 1.00 94.75 244 ASN A O 1
ATOM 1960 N N . ALA A 1 245 ? 2.385 -6.086 9.184 1.00 94.69 245 ALA A N 1
ATOM 1961 C CA . ALA A 1 245 ? 2.640 -7.249 8.348 1.00 94.69 245 ALA A CA 1
ATOM 1962 C C . ALA A 1 245 ? 2.142 -7.073 6.903 1.00 94.69 245 ALA A C 1
ATOM 1964 O O . ALA A 1 245 ? 2.788 -7.569 5.981 1.00 94.69 245 ALA A O 1
ATOM 1965 N N . CYS A 1 246 ? 1.049 -6.336 6.698 1.00 96.12 246 CYS A N 1
ATOM 1966 C CA . CYS A 1 246 ? 0.511 -6.031 5.373 1.00 96.12 246 CYS A CA 1
ATOM 1967 C C . CYS A 1 246 ? 1.234 -4.885 4.646 1.00 96.12 246 CYS A C 1
ATOM 1969 O O . CYS A 1 246 ? 0.914 -4.615 3.490 1.00 96.12 246 CYS A O 1
ATOM 1971 N N . LYS A 1 247 ? 2.171 -4.185 5.301 1.00 92.50 247 LYS A N 1
ATOM 1972 C CA . LYS A 1 247 ? 2.850 -2.990 4.758 1.00 92.50 247 LYS A CA 1
ATOM 1973 C C . LYS A 1 247 ? 4.357 -3.148 4.594 1.00 92.50 247 LYS A C 1
ATOM 1975 O O . LYS A 1 247 ? 4.956 -2.403 3.814 1.00 92.50 247 LYS A O 1
ATOM 1980 N N . HIS A 1 248 ? 4.960 -4.049 5.363 1.00 91.81 248 HIS A N 1
ATOM 1981 C CA . HIS A 1 248 ? 6.403 -4.142 5.519 1.00 91.81 248 HIS A CA 1
ATOM 1982 C C . HIS A 1 248 ? 6.886 -5.591 5.447 1.00 91.81 248 HIS A C 1
ATOM 1984 O O . HIS A 1 248 ? 6.192 -6.532 5.847 1.00 91.81 248 HIS A O 1
ATOM 1990 N N . LEU A 1 249 ? 8.092 -5.734 4.917 1.00 94.38 249 LEU A N 1
ATOM 1991 C CA . LEU A 1 249 ? 8.956 -6.893 5.047 1.00 94.38 249 LEU A CA 1
ATOM 1992 C C . LEU A 1 249 ? 10.367 -6.314 5.133 1.00 94.38 249 LEU A C 1
ATOM 1994 O O . LEU A 1 249 ? 10.846 -5.748 4.149 1.00 94.38 249 LEU A O 1
ATOM 1998 N N . ASP A 1 250 ? 10.980 -6.379 6.309 1.00 92.06 250 ASP A N 1
ATOM 1999 C CA . ASP A 1 250 ? 12.326 -5.856 6.531 1.00 92.06 250 ASP A CA 1
ATOM 2000 C C . ASP A 1 250 ? 13.391 -6.935 6.275 1.00 92.06 250 ASP A C 1
ATOM 2002 O O . ASP A 1 250 ? 13.122 -8.137 6.199 1.00 92.06 250 ASP A O 1
ATOM 2006 N N . ALA A 1 251 ? 14.640 -6.505 6.091 1.00 91.12 251 ALA A N 1
ATOM 2007 C CA . ALA A 1 251 ? 15.742 -7.427 5.844 1.00 91.12 251 ALA A CA 1
ATOM 2008 C C . ALA A 1 251 ? 15.949 -8.369 7.043 1.00 91.12 251 ALA A C 1
ATOM 2010 O O . ALA A 1 251 ? 16.185 -7.915 8.161 1.00 91.12 251 ALA A O 1
ATOM 2011 N N . GLY A 1 252 ? 15.913 -9.678 6.784 1.00 89.81 252 GLY A N 1
ATOM 2012 C CA . GLY A 1 252 ? 16.061 -10.714 7.809 1.00 89.81 252 GLY A CA 1
ATOM 2013 C C . GLY A 1 252 ? 14.759 -11.120 8.506 1.00 89.81 252 GLY A C 1
ATOM 2014 O O . GLY A 1 252 ? 14.801 -12.014 9.345 1.00 89.81 252 GLY A O 1
ATOM 2015 N N . GLU A 1 253 ? 13.619 -10.511 8.165 1.00 90.19 253 GLU A N 1
ATOM 2016 C CA . GLU A 1 253 ? 12.309 -10.977 8.630 1.00 90.19 253 GLU A CA 1
ATOM 2017 C C . GLU A 1 253 ? 11.836 -12.220 7.862 1.00 90.19 253 GLU A C 1
ATOM 2019 O O . GLU A 1 253 ? 12.189 -12.438 6.700 1.00 90.19 253 GLU A O 1
ATOM 2024 N N . GLU A 1 254 ? 10.993 -13.027 8.509 1.00 92.00 254 GLU A N 1
ATOM 2025 C CA . GLU A 1 254 ? 10.347 -14.163 7.858 1.00 92.00 254 GLU A CA 1
ATOM 2026 C C . GLU A 1 254 ? 9.358 -13.706 6.779 1.00 92.00 254 GLU A C 1
ATOM 2028 O O . GLU A 1 254 ? 8.566 -12.777 6.953 1.00 92.00 254 GLU A O 1
ATOM 2033 N N . GLU A 1 255 ? 9.332 -14.432 5.662 1.00 95.25 255 GLU A N 1
ATOM 2034 C CA . GLU A 1 255 ? 8.413 -14.154 4.556 1.00 95.25 255 GLU A CA 1
ATOM 2035 C C . GLU A 1 255 ? 6.984 -14.663 4.804 1.00 95.25 255 GLU A C 1
ATOM 2037 O O . GLU A 1 255 ? 6.158 -14.656 3.888 1.00 95.25 255 GLU A O 1
ATOM 2042 N N . TYR A 1 256 ? 6.677 -15.091 6.030 1.00 96.62 256 TYR A N 1
ATOM 2043 C CA . TYR A 1 256 ? 5.371 -15.588 6.438 1.00 96.62 256 TYR A CA 1
ATOM 2044 C C . TYR A 1 256 ? 4.832 -14.819 7.642 1.00 96.62 256 TYR A C 1
ATOM 2046 O O . TYR A 1 256 ? 5.585 -14.343 8.484 1.00 96.62 256 TYR A O 1
ATOM 2054 N N . VAL A 1 257 ? 3.509 -14.733 7.740 1.00 95.56 257 VAL A N 1
ATOM 2055 C CA . VAL A 1 257 ? 2.808 -14.168 8.896 1.00 95.56 257 VAL A CA 1
ATOM 2056 C C . VAL A 1 257 ? 1.606 -15.041 9.251 1.00 95.56 257 VAL A C 1
ATOM 2058 O O . VAL A 1 257 ? 0.945 -15.576 8.363 1.00 95.56 257 VAL A O 1
ATOM 2061 N N . LEU A 1 258 ? 1.332 -15.195 10.545 1.00 96.25 258 LEU A N 1
ATOM 2062 C CA . LEU A 1 258 ? 0.097 -15.790 11.052 1.00 96.25 258 LEU A CA 1
ATOM 2063 C C . LEU A 1 258 ? -0.922 -14.679 11.292 1.00 96.25 258 LEU A C 1
ATOM 2065 O O . LEU A 1 258 ? -0.626 -13.736 12.021 1.00 96.25 258 LEU A O 1
ATOM 2069 N N . LEU A 1 259 ? -2.087 -14.767 10.651 1.00 95.06 259 LEU A N 1
ATOM 2070 C CA . LEU A 1 259 ? -3.161 -13.785 10.797 1.00 95.06 259 LEU A CA 1
ATOM 2071 C C . LEU A 1 259 ? -4.526 -14.465 10.782 1.00 95.06 259 LEU A C 1
ATOM 2073 O O . LEU A 1 259 ? -4.804 -15.300 9.918 1.00 95.06 259 LEU A O 1
ATOM 2077 N N . ASP A 1 260 ? -5.414 -14.039 11.675 1.00 97.06 260 ASP A N 1
ATOM 2078 C CA . ASP A 1 260 ? -6.848 -14.102 11.406 1.00 97.06 260 ASP A CA 1
ATOM 2079 C C . ASP A 1 260 ? -7.208 -12.905 10.523 1.00 97.06 260 ASP A C 1
ATOM 2081 O O . ASP A 1 260 ? -7.290 -11.765 10.987 1.00 97.06 260 ASP A O 1
ATOM 2085 N N . ILE A 1 261 ? -7.315 -13.147 9.218 1.00 96.81 261 ILE A N 1
ATOM 2086 C CA . ILE A 1 261 ? -7.401 -12.075 8.226 1.00 96.81 261 ILE A CA 1
ATOM 2087 C C . ILE A 1 261 ? -8.732 -11.312 8.299 1.00 96.81 261 ILE A C 1
ATOM 2089 O O . ILE A 1 261 ? -8.755 -10.103 8.061 1.00 96.81 261 ILE A O 1
ATOM 2093 N N . ASP A 1 262 ? -9.824 -11.984 8.671 1.00 97.56 262 ASP A N 1
ATOM 2094 C CA . ASP A 1 262 ? -11.145 -11.366 8.786 1.00 97.56 262 ASP A CA 1
ATOM 2095 C C . ASP A 1 262 ? -11.259 -10.554 10.079 1.00 97.56 262 ASP A C 1
ATOM 2097 O O . ASP A 1 262 ? -11.702 -9.401 10.034 1.00 97.56 262 ASP A O 1
ATOM 2101 N N . GLU A 1 263 ? -10.794 -11.093 11.213 1.00 97.44 263 GLU A N 1
ATOM 2102 C CA . GLU A 1 263 ? -10.744 -10.339 12.473 1.00 97.44 263 GLU A CA 1
ATOM 2103 C C . GLU A 1 263 ? -9.791 -9.144 12.375 1.00 97.44 263 GLU A C 1
ATOM 2105 O O . GLU A 1 263 ? -10.129 -8.041 12.812 1.00 97.44 263 GLU A O 1
ATOM 2110 N N . SER A 1 264 ? -8.635 -9.321 11.729 1.00 98.12 264 SER A N 1
ATOM 2111 C CA . SER A 1 264 ? -7.674 -8.240 11.481 1.00 98.12 264 SER A CA 1
ATOM 2112 C C . SER A 1 264 ? -8.281 -7.134 10.618 1.00 98.12 264 SER A C 1
ATOM 2114 O O . SER A 1 264 ? -8.163 -5.950 10.948 1.00 98.12 264 SER A O 1
ATOM 2116 N N . ALA A 1 265 ? -8.974 -7.498 9.533 1.00 98.44 265 ALA A N 1
ATOM 2117 C CA . ALA A 1 265 ? -9.637 -6.545 8.649 1.00 98.44 265 ALA A CA 1
ATOM 2118 C C . ALA A 1 265 ? -10.746 -5.768 9.371 1.00 98.44 265 ALA A C 1
ATOM 2120 O O . ALA A 1 265 ? -10.784 -4.535 9.298 1.00 98.44 265 ALA A O 1
ATOM 2121 N N . LEU A 1 266 ? -11.606 -6.467 10.116 1.00 98.44 266 LEU A N 1
ATOM 2122 C CA . LEU A 1 266 ? -12.660 -5.839 10.908 1.00 98.44 266 LEU A CA 1
ATOM 2123 C C . LEU A 1 266 ? -12.071 -4.919 11.987 1.00 98.44 266 LEU A C 1
ATOM 2125 O O . LEU A 1 266 ? -12.491 -3.769 12.117 1.00 98.44 266 LEU A O 1
ATOM 2129 N N . GLY A 1 267 ? -11.065 -5.387 12.726 1.00 98.06 267 GLY A N 1
ATOM 2130 C CA . GLY A 1 267 ? -10.399 -4.614 13.770 1.00 98.06 267 GLY A CA 1
ATOM 2131 C C . GLY A 1 267 ? -9.714 -3.355 13.232 1.00 98.06 267 GLY A C 1
ATOM 2132 O O . GLY A 1 267 ? -9.834 -2.287 13.838 1.00 98.06 267 GLY A O 1
ATOM 2133 N N . ALA A 1 268 ? -9.065 -3.433 12.065 1.00 98.50 268 ALA A N 1
ATOM 2134 C CA . ALA A 1 268 ? -8.464 -2.275 11.403 1.00 98.50 268 ALA A CA 1
ATOM 2135 C C . ALA A 1 268 ? -9.517 -1.231 10.988 1.00 98.50 268 ALA A C 1
ATOM 2137 O O . ALA A 1 268 ? -9.314 -0.035 11.223 1.00 98.50 268 ALA A O 1
ATOM 2138 N N . ILE A 1 269 ? -10.659 -1.666 10.433 1.00 98.69 269 ILE A N 1
ATOM 2139 C CA . ILE A 1 269 ? -11.793 -0.784 10.108 1.00 98.69 269 ILE A CA 1
ATOM 2140 C C . ILE A 1 269 ? -12.332 -0.114 11.374 1.00 98.69 269 ILE A C 1
ATOM 2142 O O . ILE A 1 269 ? -12.459 1.110 11.413 1.00 98.69 269 ILE A O 1
ATOM 2146 N N . LEU A 1 270 ? -12.633 -0.891 12.418 1.00 97.88 270 LEU A N 1
ATOM 2147 C CA . LEU A 1 270 ? -13.215 -0.370 13.658 1.00 97.88 270 LEU A CA 1
ATOM 2148 C C . LEU A 1 270 ? -12.295 0.655 14.324 1.00 97.88 270 LEU A C 1
ATOM 2150 O O . LEU A 1 270 ? -12.756 1.720 14.739 1.00 97.88 270 LEU A O 1
ATOM 2154 N N . LYS A 1 271 ? -10.988 0.377 14.355 1.00 96.62 271 LYS A N 1
ATOM 2155 C CA . LYS A 1 271 ? -9.971 1.312 14.844 1.00 96.62 271 LYS A CA 1
ATOM 2156 C C . LYS A 1 271 ? -10.031 2.658 14.109 1.00 96.62 271 LYS A C 1
ATOM 2158 O O . LYS A 1 271 ? -10.086 3.703 14.759 1.00 96.62 271 LYS A O 1
ATOM 2163 N N . ALA A 1 272 ? -10.094 2.636 12.776 1.00 97.75 272 ALA A N 1
ATOM 2164 C CA . ALA A 1 272 ? -10.194 3.847 11.963 1.00 97.75 272 ALA A CA 1
ATOM 2165 C C . ALA A 1 272 ? -11.534 4.586 12.156 1.00 97.75 272 ALA A C 1
ATOM 2167 O O . ALA A 1 272 ? -11.545 5.813 12.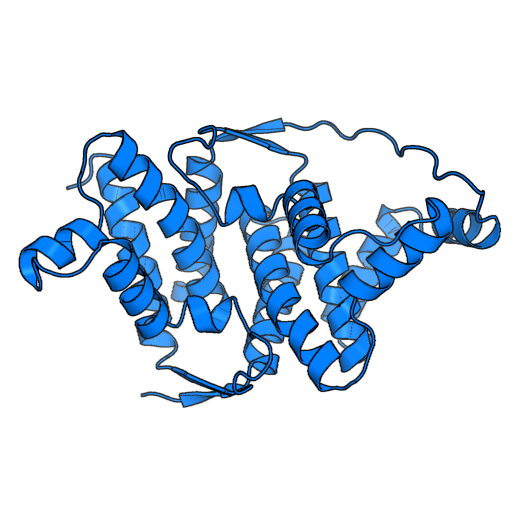286 1.00 97.75 272 ALA A O 1
ATOM 2168 N N . ILE A 1 273 ? -12.657 3.855 12.222 1.00 97.44 273 ILE A N 1
ATOM 2169 C CA . ILE A 1 273 ? -14.006 4.417 12.409 1.00 97.44 273 ILE A CA 1
ATOM 2170 C C . ILE A 1 273 ? -14.112 5.187 13.725 1.00 97.44 273 ILE A C 1
ATOM 2172 O O . ILE A 1 273 ? -14.704 6.264 13.745 1.00 97.44 273 ILE A O 1
ATOM 2176 N N . VAL A 1 274 ? -13.525 4.686 14.817 1.00 95.56 274 VAL A N 1
ATOM 2177 C CA . VAL A 1 274 ? -13.565 5.382 16.116 1.00 95.56 274 VAL A CA 1
ATOM 2178 C C . VAL A 1 274 ? -12.960 6.786 16.010 1.00 95.56 274 VAL A C 1
ATOM 2180 O O . VAL A 1 274 ? -13.559 7.754 16.481 1.00 95.56 274 VAL A O 1
ATOM 2183 N N . ASN A 1 275 ? -11.804 6.920 15.355 1.00 96.69 275 ASN A N 1
ATOM 2184 C CA . ASN A 1 275 ? -11.165 8.221 15.154 1.00 96.69 275 ASN A CA 1
ATOM 2185 C C . ASN A 1 275 ? -11.932 9.091 14.143 1.00 96.69 275 ASN A C 1
ATOM 2187 O O . ASN A 1 275 ? -12.085 10.292 14.357 1.00 96.69 275 ASN A O 1
ATOM 2191 N N . TYR A 1 276 ? -12.476 8.495 13.080 1.00 97.00 276 TYR A N 1
ATOM 2192 C CA . TYR A 1 276 ? -13.319 9.199 12.110 1.00 97.00 276 TYR A CA 1
ATOM 2193 C C . TYR A 1 276 ? -14.599 9.778 12.740 1.00 97.00 276 TYR A C 1
ATOM 2195 O O . TYR A 1 276 ? -14.975 10.916 12.453 1.00 97.00 276 TYR A O 1
ATOM 2203 N N . ASN A 1 277 ? -15.271 9.021 13.610 1.00 95.00 277 ASN A N 1
ATOM 2204 C CA . ASN A 1 277 ? -16.513 9.438 14.261 1.00 95.00 277 ASN A CA 1
ATOM 2205 C C . ASN A 1 277 ? -16.294 10.629 15.200 1.00 95.00 277 ASN A C 1
ATOM 2207 O O . ASN A 1 277 ? -17.058 11.595 15.128 1.00 95.00 277 ASN A O 1
ATOM 2211 N N . LYS A 1 278 ? -15.202 10.615 15.978 1.00 93.75 278 LYS A N 1
ATOM 2212 C CA . LYS A 1 278 ? -14.778 11.751 16.817 1.00 93.75 278 LYS A CA 1
ATOM 2213 C C . LYS A 1 278 ? -14.655 13.040 16.005 1.00 93.75 278 LYS A C 1
ATOM 2215 O O . LYS A 1 278 ? -15.256 14.050 16.353 1.00 93.75 278 LYS A O 1
ATOM 2220 N N . LEU A 1 279 ? -13.980 12.974 14.857 1.00 92.81 279 LEU A N 1
ATOM 2221 C CA . LEU A 1 279 ? -13.787 14.128 13.970 1.00 92.81 279 LEU A CA 1
ATOM 2222 C C . LEU A 1 279 ? -15.083 14.658 13.338 1.00 92.81 279 LEU A C 1
ATOM 2224 O O . LEU A 1 279 ? -15.130 15.821 12.949 1.00 92.81 279 LEU A O 1
ATOM 2228 N N . ASN A 1 280 ? -16.127 13.832 13.241 1.00 89.81 280 ASN A N 1
ATOM 2229 C CA . ASN A 1 280 ? -17.433 14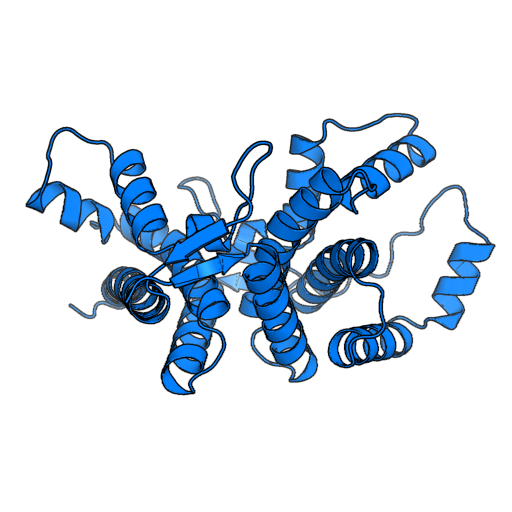.222 12.704 1.00 89.81 280 ASN A CA 1
ATOM 2230 C C . ASN A 1 280 ? -18.478 14.518 13.793 1.00 89.81 280 ASN A C 1
ATOM 2232 O O . ASN A 1 280 ? -19.660 14.659 13.478 1.00 89.81 280 ASN A O 1
ATOM 2236 N N . GLY A 1 281 ? -18.078 14.579 15.068 1.00 75.38 281 GLY A N 1
ATOM 2237 C CA . GLY A 1 281 ? -18.991 14.843 16.183 1.00 75.38 281 GLY A CA 1
ATOM 2238 C C . GLY A 1 281 ? -19.993 13.717 16.464 1.00 75.38 281 GLY A C 1
ATOM 2239 O O . GLY A 1 281 ? -20.963 13.932 17.189 1.00 75.38 281 GLY A O 1
ATOM 2240 N N . LYS A 1 282 ? -19.776 12.518 15.909 1.00 62.50 282 LYS A N 1
ATOM 2241 C CA . LYS A 1 282 ? -20.567 11.322 16.214 1.00 62.50 282 LYS A CA 1
ATOM 2242 C C . LYS A 1 282 ? -19.932 10.651 17.436 1.00 62.50 282 LYS A C 1
ATOM 2244 O O . LYS A 1 282 ? -18.818 10.142 17.337 1.00 62.50 282 LYS A O 1
ATOM 2249 N N . LYS A 1 283 ? -20.600 10.736 18.590 1.00 49.59 283 LYS A N 1
ATOM 2250 C CA . LYS A 1 283 ? -20.191 10.053 19.828 1.00 49.59 283 LYS A CA 1
ATOM 2251 C C . LYS A 1 283 ? -20.739 8.637 19.872 1.00 49.59 283 LYS A C 1
ATOM 2253 O O . LYS A 1 283 ? -21.911 8.469 19.474 1.00 49.59 283 LYS A O 1
#

Sequence (283 aa):
METKYHKKEIATEQLKTAITLFLSNKDLSSVITLAGASANILYQLVRNSGQEPFLDYACRVHNFLQGSTPAREKYNHHIEKNLGISFHKHMSASCPATATLDLEQCAIDALTRAIADYITLYGQNEDLIKKFLHWFWLQKNGPKLMEIFKDMPKKFSKEKKMSKKTYKRFNLAANQLETAIMLFITGGDRFSVITLAGAADVIFSEFVIRNGEENFTDSLIKKNNKHRTRQQIGREINDTLGINACKHLDAGEEEYVLLDIDESALGAILKAIVNYNKLNGKK

Foldseek 3Di:
DWDKDFLLVLLVQLLLVLLVCLVVVHQLLLNLQSLQLSLQSLCVVCVVVVHQAPLNVVQVVCCVLPVDRDDSVVSVVVLCVLLCNCLQFADDPPDDQKDFDPSSVSSLSSSVRSLRSVCSVPNQPDPSSVVSVVVCCVVVVVVVVVVCVVVVDSDDDDPDDDGTDMDRSLVSLVSLLVVLVVCLVVVHDLLSLLSSLNSSLNSLCNVCVVVVHHAPLSVVCVVPPVPDDSVVSVVVLCVQLCNCVSRHDDPPDDSMDIDPSSCSSVSSSVSSVRSVCVVVVND